Protein AF-A0A966R4D4-F1 (afdb_monomer_lite)

Radius of gyration: 66.51 Å; chains: 1; bounding box: 125×44×179 Å

Structure (mmCIF, N/CA/C/O backbone):
data_AF-A0A966R4D4-F1
#
_entry.id   AF-A0A966R4D4-F1
#
loop_
_atom_site.group_PDB
_atom_site.id
_atom_site.type_symbol
_atom_site.label_atom_id
_atom_site.label_alt_id
_atom_site.label_comp_id
_atom_site.label_asym_id
_atom_site.label_entity_id
_atom_site.label_seq_id
_atom_site.pdbx_PDB_ins_code
_atom_site.Cartn_x
_atom_site.Cartn_y
_atom_site.Cartn_z
_atom_site.occupancy
_atom_site.B_iso_or_equiv
_atom_site.auth_seq_id
_atom_site.auth_comp_id
_atom_site.auth_asym_id
_atom_site.auth_atom_id
_atom_site.pdbx_PDB_model_num
ATOM 1 N N . MET A 1 1 ? 84.220 16.027 -95.504 1.00 60.25 1 MET A N 1
ATOM 2 C CA . MET A 1 1 ? 83.739 16.846 -94.366 1.00 60.25 1 MET A CA 1
ATOM 3 C C . MET A 1 1 ? 82.227 17.107 -94.379 1.00 60.25 1 MET A C 1
ATOM 5 O O . MET A 1 1 ? 81.663 17.173 -93.301 1.00 60.25 1 MET A O 1
ATOM 9 N N . MET A 1 2 ? 81.536 17.195 -95.529 1.00 70.56 2 MET A N 1
ATOM 10 C CA . MET A 1 2 ? 80.064 17.377 -95.555 1.00 70.56 2 MET A CA 1
ATOM 11 C C . MET A 1 2 ? 79.238 16.143 -95.135 1.00 70.56 2 MET A C 1
ATOM 13 O O . MET A 1 2 ? 78.158 16.293 -94.579 1.00 70.56 2 MET A O 1
ATOM 17 N N . GLN A 1 3 ? 79.723 14.919 -95.368 1.00 74.25 3 GLN A N 1
ATOM 18 C CA . GLN A 1 3 ? 78.991 13.706 -94.965 1.00 74.25 3 GLN A CA 1
ATOM 19 C C . GLN A 1 3 ? 78.990 13.495 -93.441 1.00 74.25 3 GLN A C 1
ATOM 21 O O . GLN A 1 3 ? 77.992 13.062 -92.878 1.00 74.25 3 GLN A O 1
ATOM 26 N N . THR A 1 4 ? 80.073 13.863 -92.753 1.00 81.12 4 THR A N 1
ATOM 27 C CA . THR A 1 4 ? 80.191 13.729 -91.292 1.00 81.12 4 THR A CA 1
ATOM 28 C C . THR A 1 4 ? 79.308 14.725 -90.540 1.00 81.12 4 THR A C 1
ATOM 30 O O . THR A 1 4 ? 78.761 14.381 -89.497 1.00 81.12 4 THR A O 1
ATOM 33 N N . THR A 1 5 ? 79.112 15.937 -91.072 1.00 83.62 5 THR A N 1
ATOM 34 C CA . THR A 1 5 ? 78.208 16.932 -90.471 1.00 83.62 5 THR A CA 1
ATOM 35 C C . THR A 1 5 ? 76.739 16.541 -90.635 1.00 83.62 5 THR A C 1
ATOM 37 O O . THR A 1 5 ? 75.960 16.728 -89.708 1.00 83.62 5 THR A O 1
ATOM 40 N N . LEU A 1 6 ? 76.365 15.935 -91.766 1.00 83.06 6 LEU A N 1
ATOM 41 C CA . LEU A 1 6 ? 75.010 15.421 -92.002 1.00 83.06 6 LEU A CA 1
ATOM 42 C C . LEU A 1 6 ? 74.647 14.278 -91.041 1.00 83.06 6 LEU A C 1
ATOM 44 O O . LEU A 1 6 ? 73.566 14.292 -90.460 1.00 83.06 6 LEU A O 1
ATOM 48 N N . ILE A 1 7 ? 75.572 13.339 -90.813 1.00 85.06 7 ILE A N 1
ATOM 49 C CA . ILE A 1 7 ? 75.381 12.238 -89.854 1.00 85.06 7 ILE A CA 1
ATOM 50 C C . ILE A 1 7 ? 75.268 12.773 -88.417 1.00 85.06 7 ILE A C 1
ATOM 52 O O . ILE A 1 7 ? 74.420 12.313 -87.656 1.00 85.06 7 ILE A O 1
ATOM 56 N N . ALA A 1 8 ? 76.074 13.774 -88.047 1.00 85.50 8 ALA A N 1
ATOM 57 C CA . ALA A 1 8 ? 76.015 14.382 -86.716 1.00 85.50 8 ALA A CA 1
ATOM 58 C C . ALA A 1 8 ? 74.687 15.115 -86.452 1.00 85.50 8 ALA A C 1
ATOM 60 O O . ALA A 1 8 ? 74.143 15.022 -85.353 1.00 85.50 8 ALA A O 1
ATOM 61 N N . ILE A 1 9 ? 74.144 15.814 -87.455 1.00 87.12 9 ILE A N 1
ATOM 62 C CA . ILE A 1 9 ? 72.835 16.476 -87.347 1.00 87.12 9 ILE A CA 1
ATOM 63 C C . ILE A 1 9 ? 71.715 15.437 -87.237 1.00 87.12 9 ILE A C 1
ATOM 65 O O . ILE A 1 9 ? 70.832 15.599 -86.400 1.00 87.12 9 ILE A O 1
ATOM 69 N N . LEU A 1 10 ? 71.770 14.356 -88.024 1.00 88.06 10 LEU A N 1
ATOM 70 C CA . LEU A 1 10 ? 70.785 13.274 -87.952 1.00 88.06 10 LEU A CA 1
ATOM 71 C C . LEU A 1 10 ? 70.753 12.641 -86.552 1.00 88.06 10 LEU A C 1
ATOM 73 O O . LEU A 1 10 ? 69.688 12.522 -85.959 1.00 88.06 10 LEU A O 1
ATOM 77 N N . LEU A 1 11 ? 71.926 12.349 -85.978 1.00 88.00 11 LEU A N 1
ATOM 78 C CA . LEU A 1 11 ? 72.040 11.818 -84.615 1.00 88.00 11 LEU A CA 1
ATOM 79 C C . LEU A 1 11 ? 71.480 12.774 -83.553 1.00 88.00 11 LEU A C 1
ATOM 81 O O . LEU A 1 11 ? 70.870 12.322 -82.587 1.00 88.00 11 LEU A O 1
ATOM 85 N N . LEU A 1 12 ? 71.661 14.087 -83.721 1.00 89.31 12 LEU A N 1
ATOM 86 C CA . LEU A 1 12 ? 71.088 15.093 -82.821 1.00 89.31 12 LEU A CA 1
ATOM 87 C C . LEU A 1 12 ? 69.560 15.159 -82.920 1.00 89.31 12 LEU A C 1
ATOM 89 O O . LEU A 1 12 ? 68.889 15.293 -81.897 1.00 89.31 12 LEU A O 1
ATOM 93 N N . VAL A 1 13 ? 69.010 15.047 -84.132 1.00 90.81 13 VAL A N 1
ATOM 94 C CA . VAL A 1 13 ? 67.558 15.007 -84.354 1.00 90.81 13 VAL A CA 1
ATOM 95 C C . VAL A 1 13 ? 66.963 13.730 -83.765 1.00 90.81 13 VAL A C 1
ATOM 97 O O . VAL A 1 13 ? 65.982 13.814 -83.028 1.00 90.81 13 VAL A O 1
ATOM 100 N N . ASP A 1 14 ? 67.586 12.574 -83.996 1.00 90.38 14 ASP A N 1
ATOM 101 C CA . ASP A 1 14 ? 67.135 11.296 -83.440 1.00 90.38 14 ASP A CA 1
ATOM 102 C C . ASP A 1 14 ? 67.215 11.291 -81.908 1.00 90.38 14 ASP A C 1
ATOM 104 O O . ASP A 1 14 ? 66.260 10.898 -81.237 1.00 90.38 14 ASP A O 1
ATOM 108 N N . ALA A 1 15 ? 68.300 11.812 -81.324 1.00 90.19 15 ALA A N 1
ATOM 109 C CA . ALA A 1 15 ? 68.418 11.968 -79.874 1.00 90.19 15 ALA A CA 1
ATOM 110 C C . ALA A 1 15 ? 67.347 12.917 -79.306 1.00 90.19 15 ALA A C 1
ATOM 112 O O . ALA A 1 15 ? 66.766 12.638 -78.254 1.00 90.19 15 ALA A O 1
ATOM 113 N N . GLY A 1 16 ? 67.041 14.009 -80.015 1.00 91.56 16 GLY A N 1
ATOM 114 C CA . GLY A 1 16 ? 65.971 14.939 -79.655 1.00 91.56 16 GLY A CA 1
ATOM 115 C C . GLY A 1 16 ? 64.581 14.297 -79.709 1.00 91.56 16 GLY A C 1
ATOM 116 O O . GLY A 1 16 ? 63.786 14.482 -78.786 1.00 91.56 16 GLY A O 1
ATOM 117 N N . LEU A 1 17 ? 64.301 13.495 -80.740 1.00 89.94 17 LEU A N 1
ATOM 118 C CA . LEU A 1 17 ? 63.044 12.756 -80.885 1.00 89.94 17 LEU A CA 1
ATOM 119 C C . LEU A 1 17 ? 62.890 11.676 -79.811 1.00 89.94 17 LEU A C 1
ATOM 121 O O . LEU A 1 17 ? 61.815 11.560 -79.224 1.00 89.94 17 LEU A O 1
ATOM 125 N N . ILE A 1 18 ? 63.956 10.935 -79.497 1.00 90.75 18 ILE A N 1
ATOM 126 C CA . ILE A 1 18 ? 63.955 9.941 -78.415 1.00 90.75 18 ILE A CA 1
ATOM 127 C C . ILE A 1 18 ? 63.719 10.624 -77.064 1.00 90.75 18 ILE A C 1
ATOM 129 O O . ILE A 1 18 ? 62.912 10.141 -76.270 1.00 90.75 18 ILE A O 1
ATOM 133 N N . TYR A 1 19 ? 64.357 11.770 -76.806 1.00 91.38 19 TYR A N 1
ATOM 134 C CA . TYR A 1 19 ? 64.144 12.533 -75.575 1.00 91.38 19 TYR A CA 1
ATOM 135 C C . TYR A 1 19 ? 62.707 13.063 -75.461 1.00 91.38 19 TYR A C 1
ATOM 137 O O . TYR A 1 19 ? 62.079 12.922 -74.410 1.00 91.38 19 TYR A O 1
ATOM 145 N N . ALA A 1 20 ? 62.152 13.616 -76.544 1.00 87.31 20 ALA A N 1
ATOM 146 C CA . ALA A 1 20 ? 60.769 14.087 -76.581 1.00 87.31 20 ALA A CA 1
ATOM 147 C C . ALA A 1 20 ? 59.766 12.936 -76.394 1.00 87.31 20 ALA A C 1
ATOM 149 O O . ALA A 1 20 ? 58.821 13.062 -75.613 1.00 87.31 20 ALA A O 1
ATOM 150 N N . PHE A 1 21 ? 59.996 11.792 -77.045 1.00 88.44 21 PHE A N 1
ATOM 151 C CA . PHE A 1 21 ? 59.182 10.588 -76.880 1.00 88.44 21 PHE A CA 1
ATOM 152 C C . PHE A 1 21 ? 59.257 10.045 -75.450 1.00 88.44 21 PHE A C 1
ATOM 154 O O . PHE A 1 21 ? 58.228 9.715 -74.863 1.00 88.44 21 PHE A O 1
ATOM 161 N N . TRP A 1 22 ? 60.450 10.011 -74.852 1.00 88.06 22 TRP A N 1
ATOM 162 C CA . TRP A 1 22 ? 60.633 9.593 -73.465 1.00 88.06 22 TRP A CA 1
ATOM 163 C C . TRP A 1 22 ? 59.913 10.531 -72.492 1.00 88.06 22 TRP A C 1
ATOM 165 O O . TRP A 1 22 ? 59.206 10.065 -71.599 1.00 88.06 22 TRP A O 1
ATOM 175 N N . GLN A 1 23 ? 60.015 11.849 -72.690 1.00 86.62 23 GLN A N 1
ATOM 176 C CA . GLN A 1 23 ? 59.325 12.820 -71.843 1.00 86.62 23 GLN A CA 1
ATOM 177 C C . GLN A 1 23 ? 57.797 12.729 -71.990 1.00 86.62 23 GLN A C 1
ATOM 179 O O . GLN A 1 23 ? 57.077 12.812 -70.995 1.00 86.62 23 GLN A O 1
ATOM 184 N N . PHE A 1 24 ? 57.298 12.524 -73.210 1.00 83.25 24 PHE A N 1
ATOM 185 C CA . PHE A 1 24 ? 55.871 12.355 -73.480 1.00 83.25 24 PHE A CA 1
ATOM 186 C C . PHE A 1 24 ? 55.326 11.043 -72.900 1.00 83.25 24 PHE A C 1
ATOM 188 O O . PHE A 1 24 ? 54.271 11.039 -72.267 1.00 83.25 24 PHE A O 1
ATOM 195 N N . SER A 1 25 ? 56.075 9.947 -73.043 1.00 79.69 25 SER A N 1
ATOM 196 C CA . SER A 1 25 ? 55.743 8.650 -72.448 1.00 79.69 25 SER A CA 1
ATOM 197 C C . SER A 1 25 ? 55.705 8.737 -70.919 1.00 79.69 25 SER A C 1
ATOM 199 O O . SER A 1 25 ? 54.724 8.328 -70.306 1.00 79.69 25 SER A O 1
ATOM 201 N N . ARG A 1 26 ? 56.697 9.395 -70.301 1.00 80.88 26 ARG A N 1
ATOM 202 C CA . ARG A 1 26 ? 56.746 9.608 -68.846 1.00 80.88 26 ARG A CA 1
ATOM 203 C C . ARG A 1 26 ? 55.589 10.463 -68.322 1.00 80.88 26 ARG A C 1
ATOM 205 O O . ARG A 1 26 ? 55.107 10.227 -67.220 1.00 80.88 26 ARG A O 1
ATOM 212 N N . ARG A 1 27 ? 55.126 11.459 -69.086 1.00 77.69 27 ARG A N 1
ATOM 213 C CA . ARG A 1 27 ? 53.929 12.238 -68.718 1.00 77.69 27 ARG A CA 1
ATOM 214 C C . ARG A 1 27 ? 52.665 11.382 -68.771 1.00 77.69 27 ARG A C 1
ATOM 216 O O . ARG A 1 27 ? 51.879 11.428 -67.834 1.00 77.69 27 ARG A O 1
ATOM 223 N N . ARG A 1 28 ? 52.515 10.549 -69.806 1.00 75.25 28 ARG A N 1
ATOM 224 C CA . ARG A 1 28 ? 51.380 9.621 -69.921 1.00 75.25 28 ARG A CA 1
ATOM 225 C C . ARG A 1 28 ? 51.347 8.573 -68.814 1.00 75.25 28 ARG A C 1
ATOM 227 O O . ARG A 1 28 ? 50.260 8.243 -68.361 1.00 75.25 28 ARG A O 1
ATOM 234 N N . THR A 1 29 ? 52.496 8.062 -68.369 1.00 77.25 29 THR A N 1
ATOM 235 C CA . THR A 1 29 ? 52.531 7.108 -67.249 1.00 77.25 29 THR A CA 1
ATOM 236 C C . THR A 1 29 ? 52.122 7.771 -65.937 1.00 77.25 29 THR A C 1
ATOM 238 O O . THR A 1 29 ? 51.317 7.207 -65.217 1.00 77.25 29 THR A O 1
ATOM 241 N N . ILE A 1 30 ? 52.580 9.001 -65.669 1.00 75.88 30 ILE A N 1
ATOM 242 C CA . ILE A 1 30 ? 52.195 9.739 -64.452 1.00 75.88 30 ILE A CA 1
ATOM 243 C C . ILE A 1 30 ? 50.692 10.059 -64.451 1.00 75.88 30 ILE A C 1
ATOM 245 O O . ILE A 1 30 ? 50.030 9.895 -63.433 1.00 75.88 30 ILE A O 1
ATOM 249 N N . GLU A 1 31 ? 50.131 10.489 -65.584 1.00 77.19 31 GLU A N 1
ATOM 250 C CA . GLU A 1 31 ? 48.684 10.720 -65.696 1.00 77.19 31 GLU A CA 1
ATOM 251 C C . GLU A 1 31 ? 47.879 9.419 -65.552 1.00 77.19 31 GLU A C 1
ATOM 253 O O . GLU A 1 31 ? 46.820 9.426 -64.929 1.00 77.19 31 GLU A O 1
ATOM 258 N N . ALA A 1 32 ? 48.380 8.298 -66.081 1.00 78.81 32 ALA 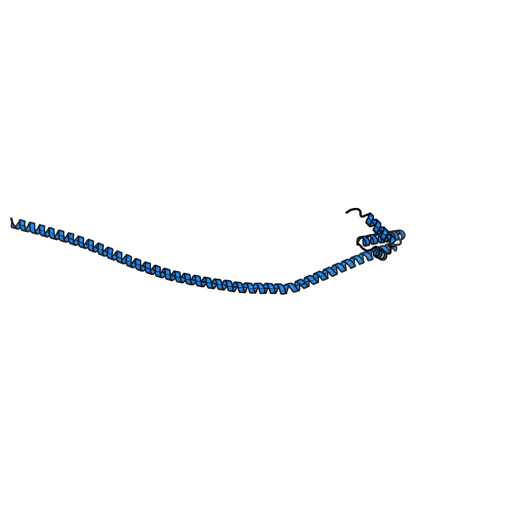A N 1
ATOM 259 C CA . ALA A 1 32 ? 47.739 6.995 -65.925 1.00 78.81 32 ALA A CA 1
ATOM 260 C C . ALA A 1 32 ? 47.765 6.496 -64.469 1.00 78.81 32 ALA A C 1
ATOM 262 O O . ALA A 1 32 ? 46.750 5.977 -64.007 1.00 78.81 32 ALA A O 1
ATOM 263 N N . ASP A 1 33 ? 48.873 6.702 -63.752 1.00 80.50 33 ASP A N 1
ATOM 264 C CA . ASP A 1 33 ? 49.025 6.317 -62.342 1.00 80.50 33 ASP A CA 1
ATOM 265 C C . ASP A 1 33 ? 48.118 7.157 -61.423 1.00 80.50 33 ASP A C 1
ATOM 267 O O . ASP A 1 33 ? 47.443 6.624 -60.551 1.00 80.50 33 ASP A O 1
ATOM 271 N N . VAL A 1 34 ? 47.996 8.468 -61.662 1.00 81.44 34 VAL A N 1
ATOM 272 C CA . VAL A 1 34 ? 47.071 9.318 -60.884 1.00 81.44 34 VAL A CA 1
ATOM 273 C C . VAL A 1 34 ? 45.608 8.944 -61.153 1.00 81.44 34 VAL A C 1
ATOM 275 O O . VAL A 1 34 ? 44.771 8.978 -60.252 1.00 81.44 34 VAL A O 1
ATOM 278 N N . VAL A 1 35 ? 45.269 8.572 -62.392 1.00 84.50 35 VAL A N 1
ATOM 279 C CA . VAL A 1 35 ? 43.909 8.127 -62.735 1.00 84.50 35 VAL A CA 1
ATOM 280 C C . VAL A 1 35 ? 43.590 6.766 -62.114 1.00 84.50 35 VAL A C 1
ATOM 282 O O . VAL A 1 35 ? 42.446 6.562 -61.703 1.00 84.50 35 VAL A O 1
ATOM 285 N N . SER A 1 36 ? 44.558 5.848 -62.025 1.00 86.62 36 SER A N 1
ATOM 286 C CA . SER A 1 36 ? 44.350 4.558 -61.359 1.00 86.62 36 SER A CA 1
ATOM 287 C C . SER A 1 36 ? 44.204 4.722 -59.844 1.00 86.62 36 SER A C 1
ATOM 289 O O . SER A 1 36 ? 43.250 4.181 -59.288 1.00 86.62 36 SER A O 1
ATOM 291 N N . GLU A 1 37 ? 45.031 5.551 -59.200 1.00 89.44 37 GLU A N 1
ATOM 292 C CA . GLU A 1 37 ? 44.897 5.881 -57.773 1.00 89.44 37 GLU A CA 1
ATOM 293 C C . GLU A 1 37 ? 43.531 6.517 -57.465 1.00 89.44 37 GLU A C 1
ATOM 295 O O . GLU A 1 37 ? 42.821 6.062 -56.569 1.00 89.44 37 GLU A O 1
ATOM 300 N N . LEU A 1 38 ? 43.088 7.496 -58.264 1.00 87.56 38 LEU A N 1
ATOM 301 C CA . LEU A 1 38 ? 41.759 8.106 -58.113 1.00 87.56 38 LEU A CA 1
ATOM 302 C C . LEU A 1 38 ? 40.611 7.112 -58.355 1.00 87.56 38 LEU A C 1
ATOM 304 O O . LEU A 1 38 ? 39.534 7.251 -57.767 1.00 87.56 38 LEU A O 1
ATOM 308 N N . ALA A 1 39 ? 40.798 6.130 -59.241 1.00 88.94 39 ALA A N 1
ATOM 309 C CA . ALA A 1 39 ? 39.811 5.078 -59.471 1.00 88.94 39 ALA A CA 1
ATOM 310 C C . ALA A 1 39 ? 39.715 4.126 -58.269 1.00 88.94 39 ALA A C 1
ATOM 312 O O . ALA A 1 39 ? 38.605 3.740 -57.889 1.00 88.94 39 ALA A O 1
ATOM 313 N N . ASP A 1 40 ? 40.845 3.796 -57.647 1.00 93.25 40 ASP A N 1
ATOM 314 C CA . ASP A 1 40 ? 40.896 2.959 -56.451 1.00 93.25 40 ASP A CA 1
ATOM 315 C C . ASP A 1 40 ? 40.340 3.689 -55.220 1.00 93.25 40 ASP A C 1
ATOM 317 O O . ASP A 1 40 ? 39.530 3.115 -54.490 1.00 93.25 40 ASP A O 1
ATOM 321 N N . GLU A 1 41 ? 40.645 4.976 -55.036 1.00 91.62 41 GLU A N 1
ATOM 322 C CA . GLU A 1 41 ? 40.025 5.803 -53.990 1.00 91.62 41 GLU A CA 1
ATOM 323 C C . GLU A 1 41 ? 38.503 5.892 -54.163 1.00 91.62 41 GLU A C 1
ATOM 325 O O . GLU A 1 41 ? 37.748 5.750 -53.199 1.00 91.62 41 GLU A O 1
ATOM 330 N N . ARG A 1 42 ? 38.016 6.076 -55.399 1.00 91.56 42 ARG A N 1
ATOM 331 C CA . ARG A 1 42 ? 36.570 6.082 -55.672 1.00 91.56 42 ARG A CA 1
ATOM 332 C C . ARG A 1 42 ? 35.910 4.757 -55.316 1.00 91.56 42 ARG A C 1
ATOM 334 O O . ARG A 1 42 ? 34.826 4.782 -54.734 1.00 91.56 42 ARG A O 1
ATOM 341 N N . ARG A 1 43 ? 36.551 3.627 -55.628 1.00 93.56 43 ARG A N 1
ATOM 342 C CA . ARG A 1 43 ? 36.061 2.297 -55.233 1.00 93.56 43 ARG A CA 1
ATOM 343 C C . ARG A 1 43 ? 36.002 2.158 -53.718 1.00 93.56 43 ARG A C 1
ATOM 345 O O . ARG A 1 43 ? 34.963 1.773 -53.198 1.00 93.56 43 ARG A O 1
ATOM 352 N N . GLN A 1 44 ? 37.050 2.565 -53.004 1.00 94.62 44 GLN A N 1
ATOM 353 C CA . GLN A 1 44 ? 37.061 2.529 -51.538 1.00 94.62 44 GLN A CA 1
ATOM 354 C C . GLN A 1 44 ? 35.956 3.398 -50.926 1.00 94.62 44 GLN A C 1
ATOM 356 O O . GLN A 1 44 ? 35.300 2.983 -49.973 1.00 94.62 44 GLN A O 1
ATOM 361 N N . ILE A 1 45 ? 35.706 4.589 -51.478 1.00 93.94 45 ILE A N 1
ATOM 362 C CA . ILE A 1 45 ? 34.609 5.458 -51.029 1.00 93.94 45 ILE A CA 1
ATOM 363 C C . ILE A 1 45 ? 33.251 4.797 -51.286 1.00 93.94 45 ILE A C 1
ATOM 365 O O . ILE A 1 45 ? 32.347 4.900 -50.455 1.00 93.94 45 ILE A O 1
ATOM 369 N N . GLU A 1 46 ? 33.081 4.125 -52.423 1.00 95.56 46 GLU A N 1
ATOM 370 C CA . GLU A 1 46 ? 31.847 3.415 -52.753 1.00 95.56 46 GLU A CA 1
ATOM 371 C C . GLU A 1 46 ? 31.621 2.203 -51.834 1.00 95.56 46 GLU A C 1
ATOM 373 O O . GLU A 1 46 ? 30.521 2.036 -51.297 1.00 95.56 46 GLU A O 1
ATOM 378 N N . ASP A 1 47 ? 32.673 1.442 -51.540 1.00 95.88 47 ASP A N 1
ATOM 379 C CA . ASP A 1 47 ? 32.657 0.332 -50.585 1.00 95.88 47 ASP A CA 1
ATOM 380 C C . ASP A 1 47 ? 32.352 0.817 -49.159 1.00 95.88 47 ASP A C 1
ATOM 382 O O . ASP A 1 47 ? 31.487 0.270 -48.473 1.00 95.88 47 ASP A O 1
ATOM 386 N N . LEU A 1 48 ? 32.969 1.916 -48.717 1.00 94.19 48 LEU A N 1
ATOM 387 C CA . LEU A 1 48 ? 32.656 2.535 -47.427 1.00 94.19 48 LEU A CA 1
ATOM 388 C C . LEU A 1 48 ? 31.211 3.033 -47.384 1.00 94.19 48 LEU A C 1
ATOM 390 O O . LEU A 1 48 ? 30.506 2.819 -46.398 1.00 94.19 48 LEU A O 1
ATOM 394 N N . ARG A 1 49 ? 30.722 3.660 -48.458 1.00 94.19 49 ARG A N 1
ATOM 395 C CA . ARG A 1 49 ? 29.344 4.160 -48.528 1.00 94.19 49 ARG A CA 1
ATOM 396 C C . ARG A 1 49 ? 28.328 3.024 -48.476 1.00 94.19 49 ARG A C 1
ATOM 398 O O . ARG A 1 49 ? 27.285 3.174 -47.836 1.00 94.19 49 ARG A O 1
ATOM 405 N N . THR A 1 50 ? 28.593 1.916 -49.162 1.00 95.50 50 THR A N 1
ATOM 406 C CA . THR A 1 50 ? 27.719 0.737 -49.129 1.00 95.50 50 THR A CA 1
ATOM 407 C C . THR A 1 50 ? 27.771 0.054 -47.765 1.00 95.50 50 THR A C 1
ATOM 409 O O . THR A 1 50 ? 26.708 -0.259 -47.226 1.00 95.50 50 THR A O 1
ATOM 412 N N . SER A 1 51 ? 28.954 -0.063 -47.155 1.00 95.94 51 SER A N 1
ATOM 413 C CA . SER A 1 51 ? 29.125 -0.583 -45.794 1.00 95.94 51 SER A CA 1
ATOM 414 C C . SER A 1 51 ? 28.361 0.249 -44.759 1.00 95.94 51 SER A C 1
ATOM 416 O O . SER A 1 51 ? 27.515 -0.282 -44.044 1.00 95.94 51 SER A O 1
ATOM 418 N N . VAL A 1 52 ? 28.537 1.574 -44.760 1.00 94.38 52 VAL A N 1
ATOM 419 C CA . VAL A 1 52 ? 27.833 2.485 -43.842 1.00 94.38 52 VAL A CA 1
ATOM 420 C C . VAL A 1 52 ? 26.319 2.413 -44.043 1.00 94.38 52 VAL A C 1
ATOM 422 O O . VAL A 1 52 ? 25.563 2.376 -43.077 1.00 94.38 52 VAL A O 1
ATOM 425 N N . ARG A 1 53 ? 25.837 2.347 -45.291 1.00 95.19 53 ARG A N 1
ATOM 426 C CA . ARG A 1 53 ? 24.399 2.163 -45.558 1.00 95.19 53 ARG A CA 1
ATOM 427 C C . ARG A 1 53 ? 23.877 0.842 -45.001 1.00 95.19 53 ARG A C 1
ATOM 429 O O . ARG A 1 53 ? 22.766 0.817 -44.473 1.00 95.19 53 ARG A O 1
ATOM 436 N N . ARG A 1 54 ? 24.663 -0.231 -45.110 1.00 96.06 54 ARG A N 1
ATOM 437 C CA . ARG A 1 54 ? 24.328 -1.548 -44.561 1.00 96.06 54 ARG A CA 1
ATOM 438 C C . ARG A 1 54 ? 24.262 -1.500 -43.037 1.00 96.06 54 ARG A C 1
ATOM 440 O O . ARG A 1 54 ? 23.261 -1.924 -42.473 1.00 96.06 54 ARG A O 1
ATOM 447 N N . GLU A 1 55 ? 25.259 -0.910 -42.387 1.00 95.00 55 GLU A N 1
ATOM 448 C CA . GLU A 1 55 ? 25.291 -0.751 -40.929 1.00 95.00 55 GLU A CA 1
ATOM 449 C C . GLU A 1 55 ? 24.142 0.117 -40.410 1.00 95.00 55 GLU A C 1
ATOM 451 O O . GLU A 1 55 ? 23.519 -0.230 -39.410 1.00 95.00 55 GLU A O 1
ATOM 456 N N . ILE A 1 56 ? 23.795 1.205 -41.107 1.00 94.81 56 ILE A N 1
ATOM 457 C CA . ILE A 1 56 ? 22.634 2.034 -40.748 1.00 94.81 56 ILE A CA 1
ATOM 458 C C . ILE A 1 56 ? 21.341 1.221 -40.863 1.00 94.81 56 ILE A C 1
ATOM 460 O O . ILE A 1 56 ? 20.503 1.285 -39.964 1.00 94.81 56 ILE A O 1
ATOM 464 N N . ALA A 1 57 ? 21.167 0.445 -41.937 1.00 95.44 57 ALA A N 1
ATOM 465 C CA . ALA A 1 57 ? 19.982 -0.390 -42.116 1.00 95.44 57 ALA A CA 1
ATOM 466 C C . ALA A 1 57 ? 19.880 -1.479 -41.032 1.00 95.44 57 ALA A C 1
ATOM 468 O O . ALA A 1 57 ? 18.810 -1.681 -40.455 1.00 95.44 57 ALA A O 1
ATOM 469 N N . GLU A 1 58 ? 20.994 -2.136 -40.703 1.00 96.62 58 GLU A N 1
ATOM 470 C CA . GLU A 1 58 ? 21.064 -3.121 -39.619 1.00 96.62 58 GLU A CA 1
ATOM 471 C C . GLU A 1 58 ? 20.802 -2.482 -38.249 1.00 96.62 58 GLU A C 1
ATOM 473 O O . GLU A 1 58 ? 20.045 -3.026 -37.444 1.00 96.62 58 GLU A O 1
ATOM 478 N N . GLY A 1 59 ? 21.368 -1.302 -37.990 1.00 94.81 59 GLY A N 1
ATOM 479 C CA . GLY A 1 59 ? 21.143 -0.538 -36.766 1.00 94.81 59 GLY A CA 1
ATOM 480 C C . GLY A 1 59 ? 19.680 -0.129 -36.604 1.00 94.81 59 GLY A C 1
ATOM 481 O O . GLY A 1 59 ? 19.107 -0.307 -35.530 1.00 94.81 59 GLY A O 1
ATOM 482 N N . GLN A 1 60 ? 19.036 0.338 -37.677 1.00 95.06 60 GLN A N 1
ATOM 483 C CA . GLN A 1 60 ? 17.607 0.659 -37.676 1.00 95.06 60 GLN A CA 1
ATOM 484 C C . GLN A 1 60 ? 16.736 -0.578 -37.435 1.00 95.06 60 GLN A C 1
ATOM 486 O O . GLN A 1 60 ? 15.765 -0.496 -36.683 1.00 95.06 60 GLN A O 1
ATOM 491 N N . ALA A 1 61 ? 17.080 -1.722 -38.034 1.00 95.56 61 ALA A N 1
ATOM 492 C CA . ALA A 1 61 ? 16.369 -2.975 -37.799 1.00 95.56 61 ALA A CA 1
ATOM 493 C C . ALA A 1 61 ? 16.471 -3.410 -36.327 1.00 95.56 61 ALA A C 1
ATOM 495 O O . ALA A 1 61 ? 15.450 -3.690 -35.701 1.00 95.56 61 ALA A O 1
ATOM 496 N N . ARG A 1 62 ? 17.676 -3.365 -35.743 1.00 95.75 62 ARG A N 1
ATOM 497 C CA . ARG A 1 62 ? 17.891 -3.660 -34.316 1.00 95.75 62 ARG A CA 1
ATOM 498 C C . ARG A 1 62 ? 17.155 -2.682 -33.409 1.00 95.75 62 ARG A C 1
ATOM 500 O O . ARG A 1 62 ? 16.571 -3.094 -32.415 1.00 95.75 62 ARG A O 1
ATOM 507 N N . MET A 1 63 ? 17.153 -1.393 -33.742 1.00 92.56 63 MET A N 1
ATOM 508 C CA . MET A 1 63 ? 16.462 -0.380 -32.945 1.00 92.56 63 MET A CA 1
ATOM 509 C C . MET A 1 63 ? 14.947 -0.604 -32.940 1.00 92.56 63 MET A C 1
ATOM 511 O O . MET A 1 63 ? 14.324 -0.494 -31.886 1.00 92.56 63 MET A O 1
ATOM 515 N N . ARG A 1 64 ? 14.360 -0.979 -34.085 1.00 95.12 64 ARG A N 1
ATOM 516 C CA . ARG A 1 64 ? 12.947 -1.380 -34.161 1.00 95.12 64 ARG A CA 1
ATOM 517 C C . ARG A 1 64 ? 12.674 -2.622 -33.324 1.00 95.12 64 ARG A C 1
ATOM 519 O O . ARG A 1 64 ? 11.744 -2.615 -32.532 1.00 95.12 64 ARG A O 1
ATOM 526 N N . GLU A 1 65 ? 13.525 -3.640 -33.422 1.00 96.62 65 GLU A N 1
ATOM 527 C CA . GLU A 1 65 ? 13.372 -4.861 -32.629 1.00 96.62 65 GLU A CA 1
ATOM 528 C C . GLU A 1 65 ? 13.432 -4.585 -31.118 1.00 96.62 65 GLU A C 1
ATOM 530 O O . GLU A 1 65 ? 12.599 -5.080 -30.359 1.00 96.62 65 GLU A O 1
ATOM 535 N N . VAL A 1 66 ? 14.395 -3.773 -30.671 1.00 94.56 66 VAL A N 1
ATOM 536 C CA . VAL A 1 66 ? 14.511 -3.370 -29.263 1.00 94.56 66 VAL A CA 1
ATOM 537 C C . VAL A 1 66 ? 13.291 -2.560 -28.837 1.00 94.56 66 VAL A C 1
ATOM 539 O O . VAL A 1 66 ? 12.737 -2.834 -27.776 1.00 94.56 66 VAL A O 1
ATOM 542 N N . SER A 1 67 ? 12.834 -1.617 -29.664 1.00 95.31 67 SER A N 1
ATOM 543 C CA . SER A 1 67 ? 11.616 -0.847 -29.397 1.00 95.31 67 SER A CA 1
ATOM 544 C C . SER A 1 67 ? 10.404 -1.765 -29.224 1.00 95.31 67 SER A C 1
ATOM 546 O O . SER A 1 67 ? 9.701 -1.661 -28.223 1.00 95.31 67 SER A O 1
ATOM 548 N N . ASP A 1 68 ? 10.202 -2.724 -30.128 1.00 96.06 68 ASP A N 1
ATOM 549 C CA . ASP A 1 68 ? 9.085 -3.673 -30.070 1.00 96.06 68 ASP A CA 1
ATOM 550 C C . ASP A 1 68 ? 9.166 -4.604 -28.852 1.00 96.06 68 ASP A C 1
ATOM 552 O O . ASP A 1 68 ? 8.139 -5.020 -28.306 1.00 96.06 68 ASP A O 1
ATOM 556 N N . ARG A 1 69 ? 10.378 -4.970 -28.415 1.00 95.56 69 ARG A N 1
ATOM 557 C CA . ARG A 1 69 ? 10.581 -5.735 -27.175 1.00 95.56 69 ARG A CA 1
ATOM 558 C C . ARG A 1 69 ? 10.247 -4.895 -25.947 1.00 95.56 69 ARG A C 1
ATOM 560 O O . ARG A 1 69 ? 9.517 -5.372 -25.087 1.00 95.56 69 ARG A O 1
ATOM 567 N N . VAL A 1 70 ? 10.726 -3.653 -25.880 1.00 93.62 70 VAL A N 1
ATOM 568 C CA . VAL A 1 70 ? 10.442 -2.738 -24.763 1.00 93.62 70 VAL A CA 1
ATOM 569 C C . VAL A 1 70 ? 8.945 -2.455 -24.663 1.00 93.62 70 VAL A C 1
ATOM 571 O O . VAL A 1 70 ? 8.393 -2.512 -23.568 1.00 93.62 70 VAL A O 1
ATOM 574 N N . SER A 1 71 ? 8.261 -2.224 -25.786 1.00 94.38 71 SER A N 1
ATOM 575 C CA . SER A 1 71 ? 6.808 -2.034 -25.796 1.00 94.38 71 SER A CA 1
ATOM 576 C C . SER A 1 71 ? 6.058 -3.263 -25.282 1.00 94.38 71 SER A C 1
ATOM 578 O O . SER A 1 71 ? 5.128 -3.11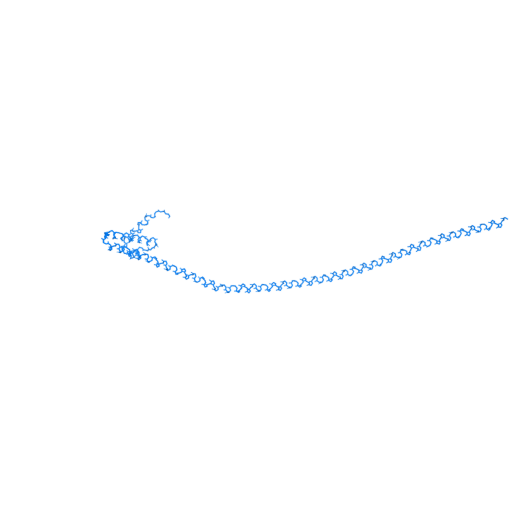1 -24.495 1.00 94.38 71 SER A O 1
ATOM 580 N N . ARG A 1 72 ? 6.475 -4.479 -25.661 1.00 95.12 72 ARG A N 1
ATOM 581 C CA . ARG A 1 72 ? 5.878 -5.717 -25.131 1.00 95.12 72 ARG A CA 1
ATOM 582 C C . ARG A 1 72 ? 6.114 -5.880 -23.634 1.00 95.12 72 ARG A C 1
ATOM 584 O O . ARG A 1 72 ? 5.157 -6.106 -22.904 1.00 95.12 72 ARG A O 1
ATOM 591 N N . MET A 1 73 ? 7.347 -5.674 -23.174 1.00 93.38 73 MET A N 1
ATOM 592 C CA . MET A 1 73 ? 7.677 -5.734 -21.747 1.00 93.38 73 MET A CA 1
ATOM 593 C C . MET A 1 73 ? 6.888 -4.707 -20.927 1.00 93.38 73 MET A C 1
ATOM 595 O O . MET A 1 73 ? 6.456 -5.012 -19.822 1.00 93.38 73 MET A O 1
ATOM 599 N N . ALA A 1 74 ? 6.668 -3.500 -21.458 1.00 91.62 74 ALA A N 1
ATOM 600 C CA . ALA A 1 74 ? 5.869 -2.480 -20.784 1.00 91.62 74 ALA A CA 1
ATOM 601 C C . ALA A 1 74 ? 4.401 -2.910 -20.624 1.00 91.62 74 ALA A C 1
ATOM 603 O O . ALA A 1 74 ? 3.826 -2.723 -19.555 1.00 91.62 74 ALA A O 1
ATOM 604 N N . VAL A 1 75 ? 3.814 -3.526 -21.657 1.00 93.94 75 VAL A N 1
ATOM 605 C CA . VAL A 1 75 ? 2.441 -4.054 -21.603 1.00 93.94 75 VAL A CA 1
ATOM 606 C C . VAL A 1 75 ? 2.333 -5.227 -20.626 1.00 93.94 75 VAL A C 1
ATOM 608 O O . VAL A 1 75 ? 1.406 -5.260 -19.820 1.00 93.94 75 VAL A O 1
ATOM 611 N N . GLU A 1 76 ? 3.286 -6.161 -20.659 1.00 93.81 76 GLU A N 1
ATOM 612 C CA . GLU A 1 76 ? 3.341 -7.297 -19.728 1.00 93.81 76 GLU A CA 1
ATOM 613 C C . GLU A 1 76 ? 3.464 -6.820 -18.274 1.00 93.81 76 GLU A C 1
ATOM 615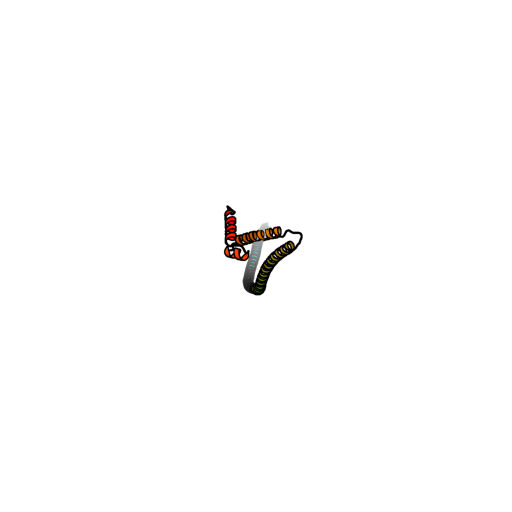 O O . GLU A 1 76 ? 2.687 -7.248 -17.421 1.00 93.81 76 GLU A O 1
ATOM 620 N N . ALA A 1 77 ? 4.360 -5.865 -18.005 1.00 90.12 77 ALA A N 1
ATOM 621 C CA . ALA A 1 77 ? 4.528 -5.279 -16.679 1.00 90.12 77 ALA A CA 1
ATOM 622 C C . ALA A 1 77 ? 3.267 -4.534 -16.211 1.00 90.12 77 ALA A C 1
ATOM 624 O O . ALA A 1 77 ? 2.864 -4.658 -15.056 1.00 90.12 77 ALA A O 1
ATOM 625 N N . GLU A 1 78 ? 2.602 -3.778 -17.090 1.00 91.00 78 GLU A N 1
ATOM 626 C CA . GLU A 1 78 ? 1.350 -3.099 -16.746 1.00 91.00 78 GLU A CA 1
ATOM 627 C C . GLU A 1 78 ? 0.240 -4.104 -16.402 1.00 91.00 78 GLU A C 1
ATOM 629 O O . GLU A 1 78 ? -0.514 -3.905 -15.443 1.00 91.00 78 GLU A O 1
ATOM 634 N N . GLN A 1 79 ? 0.151 -5.200 -17.156 1.00 92.62 79 GLN A N 1
ATOM 635 C CA . GLN A 1 79 ? -0.815 -6.264 -16.910 1.00 92.62 79 GLN A CA 1
ATOM 636 C C . GLN A 1 79 ? -0.529 -6.998 -15.594 1.00 92.62 79 GLN A C 1
ATOM 638 O O . GLN A 1 79 ? -1.460 -7.252 -14.828 1.00 92.62 79 GLN A O 1
ATOM 643 N N . GLU A 1 80 ? 0.738 -7.286 -15.296 1.00 92.44 80 GLU A N 1
ATOM 644 C CA . GLU A 1 80 ? 1.158 -7.921 -14.045 1.00 92.44 80 GLU A CA 1
ATOM 645 C C . GLU A 1 80 ? 0.886 -7.024 -12.833 1.00 92.44 80 GLU A C 1
ATOM 647 O O . GLU A 1 80 ? 0.356 -7.494 -11.824 1.00 92.44 80 GLU A O 1
ATOM 652 N N . VAL A 1 81 ? 1.163 -5.720 -12.938 1.00 90.94 81 VAL A N 1
ATOM 653 C CA . VAL A 1 81 ? 0.875 -4.748 -11.873 1.00 90.94 81 VAL A CA 1
ATOM 654 C C . VAL A 1 81 ? -0.629 -4.632 -11.637 1.00 90.94 81 VAL A C 1
ATOM 656 O O . VAL A 1 81 ? -1.072 -4.644 -10.488 1.00 90.94 81 VAL A O 1
ATOM 659 N N . LYS A 1 82 ? -1.437 -4.562 -12.701 1.00 90.31 82 LYS A N 1
ATOM 660 C CA . LYS A 1 82 ? -2.903 -4.522 -12.581 1.00 90.31 82 LYS A CA 1
ATOM 661 C C . LYS A 1 82 ? -3.456 -5.808 -11.963 1.00 90.31 82 LYS A C 1
ATOM 663 O O . LYS A 1 82 ? -4.276 -5.726 -11.049 1.00 90.31 82 LYS A O 1
ATOM 668 N N . GLY A 1 83 ? -2.982 -6.973 -12.410 1.00 89.88 83 GLY A N 1
ATOM 669 C CA . GLY A 1 83 ? -3.390 -8.273 -11.870 1.00 89.88 83 GLY A CA 1
ATOM 670 C C . GLY A 1 83 ? -2.999 -8.440 -10.400 1.00 89.88 83 GLY A C 1
ATOM 671 O O . GLY A 1 83 ? -3.849 -8.744 -9.560 1.00 89.88 83 GLY A O 1
ATOM 672 N N . SER A 1 84 ? -1.746 -8.136 -10.062 1.00 84.50 84 SER A N 1
ATOM 673 C CA . SER A 1 84 ? -1.243 -8.184 -8.683 1.00 84.50 84 SER A CA 1
ATOM 674 C C . SER A 1 84 ? -1.977 -7.197 -7.778 1.00 84.50 84 SER A C 1
ATOM 676 O O . SER A 1 84 ? -2.333 -7.539 -6.653 1.00 84.50 84 SER A O 1
ATOM 678 N N . GLY A 1 85 ? -2.282 -5.996 -8.278 1.00 88.19 85 GLY A N 1
ATOM 679 C CA . GLY A 1 85 ? -3.056 -4.993 -7.551 1.00 88.19 85 GLY A CA 1
ATOM 680 C C . GLY A 1 85 ? -4.475 -5.458 -7.219 1.00 88.19 85 GLY A C 1
ATOM 681 O O . GLY A 1 85 ? -4.936 -5.234 -6.099 1.00 88.19 85 GLY A O 1
ATOM 682 N N . SER A 1 86 ? -5.159 -6.144 -8.145 1.00 87.12 86 SER A N 1
ATOM 683 C CA . SER A 1 86 ? -6.484 -6.716 -7.862 1.00 87.12 86 SER A CA 1
ATOM 684 C C . SER A 1 86 ? -6.436 -7.841 -6.831 1.00 87.12 86 SER A C 1
ATOM 686 O O . SER A 1 86 ? -7.236 -7.826 -5.899 1.00 87.12 86 SER A O 1
ATOM 688 N N . VAL A 1 87 ? -5.465 -8.755 -6.941 1.00 90.19 87 VAL A N 1
ATOM 689 C CA . VAL A 1 87 ? -5.312 -9.876 -5.999 1.00 90.19 87 VAL A CA 1
ATOM 690 C C . VAL A 1 87 ? -4.964 -9.359 -4.606 1.00 90.19 87 VAL A C 1
ATOM 692 O O . VAL A 1 87 ? -5.566 -9.776 -3.622 1.00 90.19 87 VAL A O 1
ATOM 695 N N . MET A 1 88 ? -4.046 -8.394 -4.508 1.00 88.38 88 MET A N 1
ATOM 696 C CA . MET A 1 88 ? -3.672 -7.809 -3.223 1.00 88.38 88 MET A CA 1
ATOM 697 C C . MET A 1 88 ? -4.849 -7.079 -2.571 1.00 88.38 88 MET A C 1
ATOM 699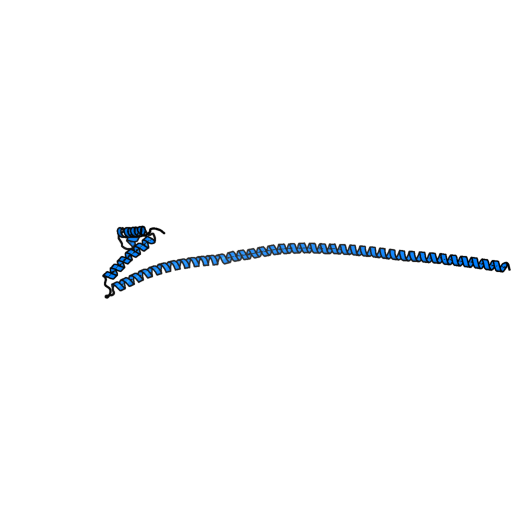 O O . MET A 1 88 ? -5.026 -7.163 -1.359 1.00 88.38 88 MET A O 1
ATOM 703 N N . ARG A 1 89 ? -5.684 -6.394 -3.362 1.00 90.50 89 ARG A N 1
ATOM 704 C CA . ARG A 1 89 ? -6.893 -5.738 -2.852 1.00 90.50 89 ARG A CA 1
ATOM 705 C C . ARG A 1 89 ? -7.904 -6.747 -2.312 1.00 90.50 89 ARG A C 1
ATOM 707 O O . ARG A 1 89 ? -8.429 -6.533 -1.224 1.00 90.50 89 ARG A O 1
ATOM 714 N N . GLU A 1 90 ? -8.142 -7.829 -3.048 1.00 92.81 90 GLU A N 1
ATOM 715 C CA . GLU A 1 90 ? -9.039 -8.907 -2.627 1.00 92.81 90 GLU A CA 1
ATOM 716 C C . GLU A 1 90 ? -8.546 -9.566 -1.331 1.00 92.81 90 GLU A C 1
ATOM 718 O O . GLU A 1 90 ? -9.323 -9.780 -0.402 1.00 92.81 90 GLU A O 1
ATOM 723 N N . GLU A 1 91 ? -7.244 -9.832 -1.228 1.00 89.25 91 GLU A N 1
ATOM 724 C CA . GLU A 1 91 ? -6.672 -10.472 -0.045 1.00 89.25 91 GLU A CA 1
ATOM 725 C C . GLU A 1 91 ? -6.712 -9.551 1.182 1.00 89.25 91 GLU A C 1
ATOM 727 O O . GLU A 1 91 ? -7.063 -9.987 2.278 1.00 89.25 91 GLU A O 1
ATOM 732 N N . VAL A 1 92 ? -6.450 -8.251 1.005 1.00 89.31 92 VAL A N 1
ATOM 733 C CA . VAL A 1 92 ? -6.617 -7.253 2.074 1.00 89.31 92 VAL A CA 1
ATOM 734 C C . VAL A 1 92 ? -8.073 -7.184 2.538 1.00 89.31 92 VAL A C 1
ATOM 736 O O . VAL A 1 92 ? -8.326 -7.125 3.740 1.00 89.31 92 VAL A O 1
ATOM 739 N N . GLU A 1 93 ? -9.042 -7.229 1.623 1.00 90.50 93 GLU A N 1
ATOM 740 C CA . GLU A 1 93 ? -10.466 -7.219 1.971 1.00 90.50 93 GLU A CA 1
ATOM 741 C C . GLU A 1 93 ? -10.890 -8.490 2.726 1.00 90.50 93 GLU A C 1
ATOM 743 O O . GLU A 1 93 ? -11.608 -8.404 3.728 1.00 90.50 93 GLU A O 1
ATOM 748 N N . LYS A 1 94 ? -10.389 -9.666 2.325 1.00 89.38 94 LYS A N 1
ATOM 749 C CA . LYS A 1 94 ? -10.584 -10.927 3.064 1.00 89.38 94 LYS A CA 1
ATOM 750 C C . LYS A 1 94 ? -10.000 -10.864 4.469 1.00 89.38 94 LYS A C 1
ATOM 752 O O . LYS A 1 94 ? -10.652 -11.278 5.424 1.00 89.38 94 LYS A O 1
ATOM 757 N N . VAL A 1 95 ? -8.796 -10.317 4.616 1.00 87.94 95 VAL A N 1
ATOM 758 C CA . VAL A 1 95 ? -8.159 -10.157 5.926 1.00 87.94 95 VAL A CA 1
ATOM 759 C C . VAL A 1 95 ? -8.963 -9.190 6.795 1.00 87.94 95 VAL A C 1
ATOM 761 O O . VAL A 1 95 ? -9.289 -9.526 7.930 1.00 87.94 95 VAL A O 1
ATOM 764 N N . LEU A 1 96 ? -9.354 -8.024 6.274 1.00 86.69 96 LEU A N 1
ATOM 765 C CA . LEU A 1 96 ? -10.134 -7.033 7.023 1.00 86.69 96 LEU A CA 1
ATOM 766 C C . LEU A 1 96 ? -11.510 -7.563 7.443 1.00 86.69 96 LEU A C 1
ATOM 768 O O . LEU A 1 96 ? -11.907 -7.383 8.593 1.00 86.69 96 LEU A O 1
ATOM 772 N N . SER A 1 97 ? -12.223 -8.241 6.543 1.00 85.38 97 SER A N 1
ATOM 773 C CA . SER A 1 97 ? -13.515 -8.862 6.861 1.00 85.38 97 SER A CA 1
ATOM 774 C C . SER A 1 97 ? -13.366 -10.018 7.854 1.00 85.38 97 SER A C 1
ATOM 776 O O . SER A 1 97 ? -14.153 -10.120 8.797 1.00 85.38 97 SER A O 1
ATOM 778 N N . GLY A 1 98 ? -12.313 -10.828 7.716 1.00 84.88 98 GLY A N 1
ATOM 779 C CA . GLY A 1 98 ? -11.966 -11.886 8.660 1.00 84.88 98 GLY A CA 1
ATOM 780 C C . GLY A 1 98 ? -11.662 -11.348 10.059 1.00 84.88 98 GLY A C 1
ATOM 781 O O . GLY A 1 98 ? -12.222 -11.842 11.037 1.00 84.88 98 GLY A O 1
ATOM 782 N N . PHE A 1 99 ? -10.843 -10.298 10.172 1.00 80.06 99 PHE A N 1
ATOM 783 C CA . PHE A 1 99 ? -10.552 -9.627 11.445 1.00 80.06 99 PHE A CA 1
ATOM 784 C C . PHE A 1 99 ? -11.790 -8.959 12.042 1.00 80.06 99 PHE A C 1
ATOM 786 O O . PHE A 1 99 ? -12.035 -9.097 13.238 1.00 80.06 99 PHE A O 1
ATOM 793 N N . GLY A 1 100 ? -12.592 -8.278 11.221 1.00 76.12 100 GLY A N 1
ATOM 794 C CA . GLY A 1 100 ? -13.842 -7.660 11.655 1.00 76.12 100 GLY A CA 1
ATOM 795 C C . GLY A 1 100 ? -14.785 -8.683 12.286 1.00 76.12 100 GLY A C 1
ATOM 796 O O . GLY A 1 100 ? -15.212 -8.502 13.423 1.00 76.12 100 GLY A O 1
ATOM 797 N N . GLY A 1 101 ? -15.037 -9.801 11.602 1.00 80.38 101 GLY A N 1
ATOM 798 C CA . GLY A 1 101 ? -15.910 -10.857 12.117 1.00 80.38 101 GLY A CA 1
ATOM 799 C C . GLY A 1 101 ? -15.342 -11.584 13.341 1.00 80.38 101 GLY A C 1
ATOM 800 O O . GLY A 1 101 ? -16.067 -11.832 14.304 1.00 80.38 101 GLY A O 1
ATOM 801 N N . THR A 1 102 ? -14.044 -11.905 13.337 1.00 81.44 102 THR A N 1
ATOM 802 C CA . THR A 1 102 ? -13.414 -12.663 14.435 1.00 81.44 102 THR A CA 1
ATOM 803 C C . THR A 1 102 ? -13.208 -11.844 15.701 1.00 81.44 102 THR A C 1
ATOM 805 O O . THR A 1 102 ? -13.300 -12.411 16.785 1.00 81.44 102 THR A O 1
ATOM 808 N N . LEU A 1 103 ? -12.957 -10.535 15.603 1.00 81.94 103 LEU A N 1
ATOM 809 C CA . LEU A 1 103 ? -12.730 -9.683 16.774 1.00 81.94 103 LEU A CA 1
ATOM 810 C C . LEU A 1 103 ? -14.024 -9.110 17.355 1.00 81.94 103 LEU A C 1
ATOM 812 O O . LEU A 1 103 ? -14.095 -8.886 18.563 1.00 81.94 103 LEU A O 1
ATOM 816 N N . GLN A 1 104 ? -15.058 -8.894 16.540 1.00 85.06 104 GLN A N 1
ATOM 817 C CA . GLN A 1 104 ? -16.290 -8.254 17.004 1.00 85.06 104 GLN A CA 1
ATOM 818 C C . GLN A 1 104 ? -17.027 -9.083 18.068 1.00 85.06 104 GLN A C 1
ATOM 820 O O . GLN A 1 104 ? -17.503 -8.517 19.051 1.00 85.06 104 GLN A O 1
ATOM 825 N N . GLY A 1 105 ? -17.073 -10.411 17.921 1.00 85.06 105 GLY A N 1
ATOM 826 C CA . GLY A 1 105 ? -17.685 -11.307 18.911 1.00 85.06 105 GLY A CA 1
ATOM 827 C C . GLY A 1 105 ? -16.983 -11.267 20.278 1.00 85.06 105 GLY A C 1
ATOM 828 O O . GLY A 1 105 ? -17.617 -10.899 21.268 1.00 85.06 105 GLY A O 1
ATOM 829 N N . PRO A 1 106 ? -15.673 -11.572 20.352 1.00 87.50 106 PRO A N 1
ATOM 830 C CA . PRO A 1 106 ? -14.903 -11.515 21.592 1.00 87.50 106 PRO A CA 1
ATOM 831 C C . PRO A 1 106 ? -14.899 -10.133 22.250 1.00 87.50 106 PRO A C 1
ATOM 833 O O . PRO A 1 106 ? -14.969 -10.049 23.473 1.00 87.50 106 PRO A O 1
ATOM 836 N N . LEU A 1 107 ? -14.850 -9.044 21.472 1.00 87.31 107 LEU A N 1
ATOM 837 C CA . LEU A 1 107 ? -14.922 -7.685 22.019 1.00 87.31 107 LEU A CA 1
ATOM 838 C C . LEU A 1 107 ? -16.295 -7.383 22.628 1.00 87.31 107 LEU A C 1
ATOM 840 O O . LEU A 1 107 ? -16.360 -6.793 23.705 1.00 87.31 107 LEU A O 1
ATOM 844 N N . ALA A 1 108 ? -17.382 -7.814 21.983 1.00 89.06 108 ALA A N 1
ATOM 845 C CA . ALA A 1 108 ? -18.727 -7.675 22.535 1.00 89.06 108 ALA A CA 1
ATOM 846 C C . ALA A 1 108 ? -18.897 -8.500 23.821 1.00 89.06 108 ALA A C 1
ATOM 848 O O . ALA A 1 108 ? -19.459 -8.014 24.803 1.00 89.06 108 ALA A O 1
ATOM 849 N N . GLU A 1 109 ? -18.358 -9.721 23.852 1.00 91.81 109 GLU A N 1
ATOM 850 C CA . GLU A 1 109 ? -18.367 -10.561 25.050 1.00 91.81 109 GLU A CA 1
ATOM 851 C C . GLU A 1 109 ? -17.538 -9.941 26.186 1.00 91.81 109 GLU A C 1
ATOM 853 O O . GLU A 1 109 ? -17.979 -9.915 27.338 1.00 91.81 109 GLU A O 1
ATOM 858 N N . LEU A 1 110 ? -16.362 -9.390 25.876 1.00 91.94 110 LEU A N 1
ATOM 859 C CA . LEU A 1 110 ? -15.512 -8.707 26.849 1.00 91.94 110 LEU A CA 1
ATOM 860 C C . LEU A 1 110 ? -16.209 -7.469 27.430 1.00 91.94 110 LEU A C 1
ATOM 862 O O . LEU A 1 110 ? -16.185 -7.274 28.645 1.00 91.94 110 LEU A O 1
ATOM 866 N N . ALA A 1 111 ? -16.872 -6.674 26.586 1.00 89.81 111 ALA A N 1
ATOM 867 C CA . ALA A 1 111 ? -17.645 -5.512 27.016 1.00 89.81 111 ALA A CA 1
ATOM 868 C C . ALA A 1 111 ? -18.802 -5.915 27.947 1.00 89.81 111 ALA A C 1
ATOM 870 O O . ALA A 1 111 ? -18.976 -5.316 29.010 1.00 89.81 111 ALA A O 1
ATOM 871 N N . ALA A 1 112 ? -19.532 -6.983 27.611 1.00 92.62 112 ALA A N 1
ATOM 872 C CA . ALA A 1 112 ? -20.603 -7.508 28.456 1.00 92.62 112 ALA A CA 1
ATOM 873 C C . ALA A 1 112 ? -20.076 -8.007 29.814 1.00 92.62 112 ALA A C 1
ATOM 875 O O . ALA A 1 112 ? -20.656 -7.709 30.861 1.00 92.62 112 ALA A O 1
ATOM 876 N N . ARG A 1 113 ? -18.944 -8.724 29.826 1.00 92.44 113 ARG A N 1
ATOM 877 C CA . ARG A 1 113 ? -18.287 -9.166 31.069 1.00 92.44 113 ARG A CA 1
ATOM 878 C C . ARG A 1 113 ? -17.826 -7.979 31.915 1.00 92.44 113 ARG A C 1
ATOM 880 O O . ARG A 1 113 ? -18.006 -7.995 33.131 1.00 92.44 113 ARG A O 1
ATOM 887 N N . GLN A 1 114 ? -17.265 -6.943 31.294 1.00 93.31 114 GLN A N 1
ATOM 888 C CA . GLN A 1 114 ? -16.850 -5.725 31.989 1.00 93.31 114 GLN A CA 1
ATOM 889 C C . GLN A 1 114 ? -18.041 -5.032 32.663 1.00 93.31 114 GLN A C 1
ATOM 891 O O . GLN A 1 114 ? -17.952 -4.656 33.832 1.00 93.31 114 GLN A O 1
ATOM 896 N N . GLU A 1 115 ? -19.170 -4.905 31.965 1.00 93.19 115 GLU A N 1
ATOM 897 C CA . GLU A 1 115 ? -20.385 -4.311 32.523 1.00 93.19 115 GLU A CA 1
ATOM 898 C C . GLU A 1 115 ? -20.947 -5.138 33.691 1.00 93.19 115 GLU A C 1
ATOM 900 O O . GLU A 1 115 ? -21.288 -4.582 34.740 1.00 93.19 115 GLU A O 1
ATOM 905 N N . GLN A 1 116 ? -20.963 -6.469 33.565 1.00 94.69 116 GLN A N 1
ATOM 906 C CA . GLN A 1 116 ? -21.372 -7.367 34.649 1.00 94.69 116 GLN A CA 1
ATOM 907 C C . GLN A 1 116 ? -20.493 -7.204 35.894 1.00 94.69 116 GLN A C 1
ATOM 909 O O . GLN A 1 116 ? -21.016 -7.075 37.004 1.00 94.69 116 GLN A O 1
ATOM 914 N N . VAL A 1 117 ? -19.168 -7.161 35.726 1.00 94.69 117 VAL A N 1
ATOM 915 C CA . VAL A 1 117 ? -18.224 -6.966 36.837 1.00 94.69 117 VAL A CA 1
ATOM 916 C C . VAL A 1 117 ? -18.436 -5.607 37.505 1.00 94.69 117 VAL A C 1
ATOM 918 O O . VAL A 1 117 ? -18.486 -5.532 38.732 1.00 94.69 117 VAL A O 1
ATOM 921 N N . LEU A 1 118 ? -18.637 -4.538 36.730 1.00 94.44 118 LEU A N 1
ATOM 922 C CA . LEU A 1 118 ? -18.955 -3.214 37.275 1.00 94.44 118 LEU A CA 1
ATOM 923 C C . LEU A 1 118 ? -20.273 -3.216 38.064 1.00 94.44 118 LEU A C 1
ATOM 925 O O . LEU A 1 118 ? -20.361 -2.595 39.126 1.00 94.44 118 LEU A O 1
ATOM 929 N N . GLY A 1 119 ? -21.285 -3.942 37.587 1.00 94.06 119 GLY A N 1
ATOM 930 C CA . GLY A 1 119 ? -22.542 -4.137 38.306 1.00 94.06 119 GLY A CA 1
ATOM 931 C C . GLY A 1 119 ? -22.353 -4.859 39.643 1.00 94.06 119 GLY A C 1
ATOM 932 O O . GLY A 1 119 ? -22.909 -4.433 40.658 1.00 94.06 119 GLY A O 1
ATOM 933 N N . LEU A 1 120 ? -21.536 -5.916 39.670 1.00 94.69 120 LEU A N 1
ATOM 934 C CA . LEU A 1 120 ? -21.203 -6.645 40.898 1.00 94.69 120 LEU A CA 1
ATOM 935 C C . LEU A 1 120 ? -20.414 -5.782 41.885 1.00 94.69 120 LEU A C 1
ATOM 937 O O . LEU A 1 120 ? -20.726 -5.794 43.072 1.00 94.69 120 LEU A O 1
ATOM 941 N N . LEU A 1 121 ? -19.455 -4.982 41.412 1.00 94.25 121 LEU A N 1
ATOM 942 C CA . LEU A 1 121 ? -18.691 -4.067 42.263 1.00 94.25 121 LEU A CA 1
ATOM 943 C C . LEU A 1 121 ? -19.591 -3.034 42.950 1.00 94.25 121 LEU A C 1
ATOM 945 O O . LEU A 1 121 ? -19.454 -2.807 44.150 1.00 94.25 121 LEU A O 1
ATOM 949 N N . ARG A 1 122 ? -20.564 -2.463 42.227 1.00 94.62 122 ARG A N 1
ATOM 950 C CA . ARG A 1 122 ? -21.550 -1.538 42.814 1.00 94.62 122 ARG A CA 1
ATOM 951 C C . ARG A 1 122 ? -22.410 -2.213 43.884 1.00 94.62 122 ARG A C 1
ATOM 953 O O . ARG A 1 122 ? -22.653 -1.620 44.934 1.00 94.62 122 ARG A O 1
ATOM 960 N N . LYS A 1 123 ? -22.850 -3.454 43.642 1.00 94.50 123 LYS A N 1
ATOM 9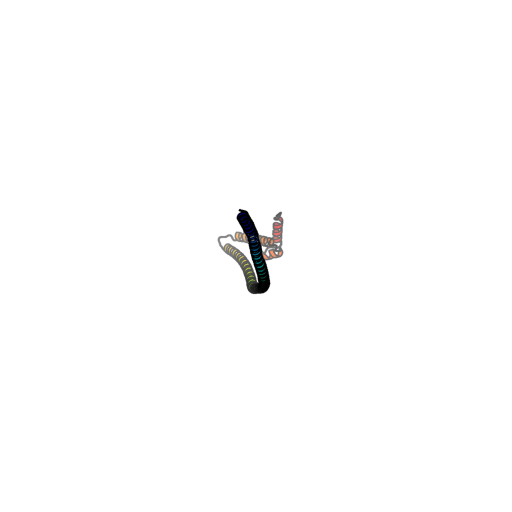61 C CA . LYS A 1 123 ? -23.600 -4.239 44.638 1.00 94.50 123 LYS A CA 1
ATOM 962 C C . LYS A 1 123 ? -22.753 -4.509 45.879 1.00 94.50 123 LYS A C 1
ATOM 964 O O . LYS A 1 123 ? -23.194 -4.194 46.982 1.00 94.50 123 LYS A O 1
ATOM 969 N N . LEU A 1 124 ? -21.521 -4.980 45.698 1.00 94.44 124 LEU A N 1
ATOM 970 C CA . LEU A 1 124 ? -20.585 -5.248 46.789 1.00 94.44 124 LEU A CA 1
ATOM 971 C C . LEU A 1 124 ? -20.316 -3.989 47.626 1.00 94.44 124 LEU A C 1
ATOM 973 O O . LEU A 1 124 ? -20.268 -4.040 48.852 1.00 94.44 124 LEU A O 1
ATOM 977 N N . GLU A 1 125 ? -20.175 -2.835 46.975 1.00 94.56 125 GLU A N 1
ATOM 978 C CA . GLU A 1 125 ? -19.994 -1.563 47.666 1.00 94.56 125 GLU A CA 1
ATOM 979 C C . GLU A 1 125 ? -21.231 -1.164 48.483 1.00 94.56 125 GLU A C 1
ATOM 981 O O . GLU A 1 125 ? -21.094 -0.718 49.626 1.00 94.56 125 GLU A O 1
ATOM 986 N N . SER A 1 126 ? -22.434 -1.382 47.944 1.00 93.56 126 SER A N 1
ATOM 987 C CA . SER A 1 126 ? -23.681 -1.138 48.674 1.00 93.56 126 SER A CA 1
ATOM 988 C C . SER A 1 126 ? -23.832 -2.053 49.898 1.00 93.56 126 SER A C 1
ATOM 990 O O . SER A 1 126 ? -24.145 -1.569 50.988 1.00 93.56 126 SER A O 1
ATOM 992 N N . GLU A 1 127 ? -23.507 -3.342 49.763 1.00 93.81 127 GLU A N 1
ATOM 993 C CA . GLU A 1 127 ? -23.534 -4.318 50.857 1.00 93.81 127 GLU A CA 1
ATOM 994 C C . GLU A 1 127 ? -22.481 -3.996 51.919 1.00 93.81 127 GLU A C 1
ATOM 996 O O . GLU A 1 127 ? -22.789 -3.977 53.110 1.00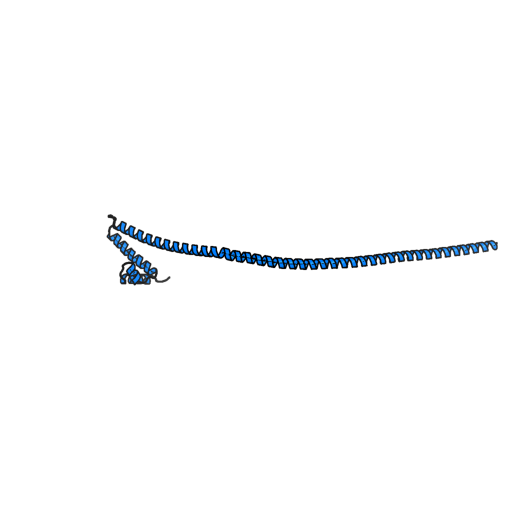 93.81 127 GLU A O 1
ATOM 1001 N N . ARG A 1 128 ? -21.256 -3.644 51.508 1.00 94.12 128 ARG A N 1
ATOM 1002 C CA . ARG A 1 128 ? -20.193 -3.191 52.418 1.00 94.12 128 ARG A CA 1
ATOM 1003 C C . ARG A 1 128 ? -20.640 -1.977 53.228 1.00 94.12 128 ARG A C 1
ATOM 1005 O O . ARG A 1 128 ? -20.376 -1.904 54.427 1.00 94.12 128 ARG A O 1
ATOM 1012 N N . ASN A 1 129 ? -21.297 -1.012 52.590 1.00 91.88 129 ASN A N 1
ATOM 1013 C CA . ASN A 1 129 ? -21.787 0.182 53.274 1.00 91.88 129 ASN A CA 1
ATOM 1014 C C . ASN A 1 129 ? -22.903 -0.160 54.273 1.00 91.88 129 ASN A C 1
ATOM 1016 O O . ASN A 1 129 ? -22.923 0.394 55.372 1.00 91.88 129 ASN A O 1
ATOM 1020 N N . LEU A 1 130 ? -23.787 -1.102 53.938 1.00 92.69 130 LEU A N 1
ATOM 1021 C CA . LEU A 1 130 ? -24.825 -1.588 54.848 1.00 92.69 130 LEU A CA 1
ATOM 1022 C C . LEU A 1 130 ? -24.228 -2.346 56.043 1.00 92.69 130 LEU A C 1
ATOM 1024 O O . LEU A 1 130 ? -24.589 -2.064 57.184 1.00 92.69 130 LEU A O 1
ATOM 1028 N N . LEU A 1 131 ? -23.256 -3.228 55.802 1.00 93.50 131 LEU A N 1
ATOM 1029 C CA . LEU A 1 131 ? -22.526 -3.932 56.859 1.00 93.50 131 LEU A CA 1
ATOM 1030 C C . LEU A 1 131 ? -21.816 -2.956 57.798 1.00 93.50 131 LEU A C 1
ATOM 1032 O O . LEU A 1 131 ? -21.924 -3.108 59.009 1.00 93.50 131 LEU A O 1
ATOM 1036 N N . ARG A 1 132 ? -21.164 -1.910 57.274 1.00 92.75 132 ARG A N 1
ATOM 1037 C CA . ARG A 1 132 ? -20.554 -0.855 58.105 1.00 92.75 132 ARG A CA 1
ATOM 1038 C C . ARG A 1 132 ? -21.574 -0.163 59.010 1.00 92.75 132 ARG A C 1
ATOM 1040 O O . ARG A 1 132 ? -21.281 0.058 60.180 1.00 92.75 132 ARG A O 1
ATOM 1047 N N . LYS A 1 133 ? -22.772 0.147 58.498 1.00 91.19 133 LYS A N 1
ATOM 1048 C CA . LYS A 1 133 ? -23.856 0.743 59.303 1.00 91.19 133 LYS A CA 1
ATOM 1049 C C . LYS A 1 133 ? -24.333 -0.205 60.406 1.00 91.19 133 LYS A C 1
ATOM 1051 O O . LYS A 1 133 ? -24.506 0.223 61.545 1.00 91.19 133 LYS A O 1
ATOM 1056 N N . LEU A 1 134 ? -24.526 -1.486 60.086 1.00 90.38 134 LEU A N 1
ATOM 1057 C CA . LEU A 1 134 ? -24.936 -2.496 61.067 1.00 90.38 134 LEU A CA 1
ATOM 1058 C C . LEU A 1 134 ? -23.874 -2.710 62.147 1.00 90.38 134 LEU A C 1
ATOM 1060 O O . LEU A 1 134 ? -24.219 -2.791 63.322 1.00 90.38 134 LEU A O 1
ATOM 1064 N N . LEU A 1 135 ? -22.599 -2.746 61.763 1.00 91.38 135 LEU A N 1
ATOM 1065 C CA . LEU A 1 135 ? -21.480 -2.923 62.685 1.00 91.38 135 LEU A CA 1
ATOM 1066 C C . LEU A 1 135 ? -21.368 -1.724 63.638 1.00 91.38 135 LEU A C 1
ATOM 1068 O O . LEU A 1 135 ? -21.320 -1.918 64.846 1.00 91.38 135 LEU A O 1
ATOM 1072 N N . ALA A 1 136 ? -21.486 -0.494 63.125 1.00 86.19 136 ALA A N 1
ATOM 1073 C CA . ALA A 1 136 ? -21.533 0.710 63.957 1.00 86.19 136 ALA A CA 1
ATOM 1074 C C . ALA A 1 136 ? -22.721 0.710 64.942 1.00 86.19 136 ALA A C 1
ATOM 1076 O O . ALA A 1 136 ? -22.596 1.174 66.077 1.00 86.19 136 ALA A O 1
ATOM 1077 N N . ARG A 1 137 ? -23.883 0.182 64.533 1.00 84.44 137 ARG A N 1
ATOM 1078 C CA . ARG A 1 137 ? -25.046 0.020 65.420 1.00 84.44 137 ARG A CA 1
ATOM 1079 C C . ARG A 1 137 ? -24.808 -1.049 66.485 1.00 84.44 137 ARG A C 1
ATOM 1081 O O . ARG A 1 137 ? -25.147 -0.820 67.642 1.00 84.44 137 ARG A O 1
ATOM 1088 N N . ALA A 1 138 ? -24.225 -2.185 66.111 1.00 85.50 138 ALA A N 1
ATOM 1089 C CA . ALA A 1 138 ? -23.881 -3.254 67.041 1.00 85.50 138 ALA A CA 1
ATOM 1090 C C . ALA A 1 138 ? -22.846 -2.785 68.075 1.00 85.50 138 ALA A C 1
ATOM 1092 O O . ALA A 1 138 ? -23.040 -3.012 69.262 1.00 85.50 138 ALA A O 1
ATOM 1093 N N . GLU A 1 139 ? -21.811 -2.050 67.655 1.00 84.94 139 GLU A N 1
ATOM 1094 C CA . GLU A 1 139 ? -20.835 -1.432 68.563 1.00 84.94 139 GLU A CA 1
ATOM 1095 C C . GLU A 1 139 ? -21.501 -0.486 69.568 1.00 84.94 139 GLU A C 1
ATOM 1097 O O . GLU A 1 139 ? -21.181 -0.532 70.754 1.00 84.94 139 GLU A O 1
ATOM 1102 N N . MET A 1 140 ? -22.459 0.339 69.129 1.00 77.19 140 MET A N 1
ATOM 1103 C CA . MET A 1 140 ? -23.231 1.197 70.038 1.00 77.19 140 MET A CA 1
ATOM 1104 C C . MET A 1 140 ? -24.064 0.392 71.037 1.00 77.19 140 MET A C 1
ATOM 1106 O O . MET A 1 140 ? -24.099 0.739 72.212 1.00 77.19 140 MET A O 1
ATOM 1110 N N . MET A 1 141 ? -24.708 -0.692 70.597 1.00 77.88 141 MET A N 1
ATOM 1111 C CA . MET A 1 141 ? -25.465 -1.569 71.495 1.00 77.88 141 MET A CA 1
ATOM 1112 C C . MET A 1 141 ? -24.558 -2.276 72.506 1.00 77.88 141 MET A C 1
ATOM 1114 O O . MET A 1 141 ? -24.912 -2.357 73.677 1.00 77.88 141 MET A O 1
ATOM 1118 N N . CYS A 1 142 ? -23.378 -2.738 72.086 1.00 79.56 142 CYS A N 1
ATOM 1119 C CA . CYS A 1 142 ? -22.391 -3.323 72.991 1.00 79.56 142 CYS A CA 1
ATOM 1120 C C . CYS A 1 142 ? -21.905 -2.302 74.026 1.00 79.56 142 CYS A C 1
ATOM 1122 O O . CYS A 1 142 ? -21.831 -2.639 75.200 1.00 79.56 142 CYS A O 1
ATOM 1124 N N . LYS A 1 143 ? -21.652 -1.046 73.624 1.00 76.25 143 LYS A N 1
ATOM 1125 C CA . LYS A 1 143 ? -21.329 0.045 74.561 1.00 76.25 143 LYS A CA 1
ATOM 1126 C C . LYS A 1 143 ? -22.476 0.358 75.527 1.00 76.25 143 LYS A C 1
ATOM 1128 O O . LYS A 1 143 ? -22.215 0.645 76.685 1.00 76.25 143 LYS A O 1
ATOM 1133 N N . ALA A 1 144 ? -23.731 0.288 75.076 1.00 65.75 144 ALA A N 1
ATOM 1134 C CA . ALA A 1 144 ? -24.909 0.509 75.924 1.00 65.75 144 ALA A CA 1
ATOM 1135 C C . ALA A 1 144 ? -25.105 -0.580 76.994 1.00 65.75 144 ALA A C 1
ATOM 1137 O O . ALA A 1 144 ? -25.728 -0.328 78.021 1.00 65.75 144 ALA A O 1
ATOM 1138 N N . LEU A 1 145 ? -24.622 -1.795 76.719 1.00 67.12 145 LEU A N 1
ATOM 1139 C CA . LEU A 1 145 ? -24.693 -2.953 77.613 1.00 67.12 145 LEU A CA 1
ATOM 1140 C C . LEU A 1 145 ? -23.448 -3.098 78.504 1.00 67.12 145 LEU A C 1
ATOM 1142 O O . LEU A 1 145 ? -23.429 -3.965 79.374 1.00 67.12 145 LEU A O 1
ATOM 1146 N N . ASP A 1 146 ? -22.416 -2.280 78.291 1.00 66.56 146 ASP A N 1
ATOM 1147 C CA . ASP A 1 146 ? -21.205 -2.267 79.106 1.00 66.56 146 ASP A CA 1
ATOM 1148 C C . ASP A 1 146 ? -21.487 -1.498 80.412 1.00 66.56 146 ASP A C 1
ATOM 1150 O O . ASP A 1 146 ? -21.689 -0.284 80.402 1.00 66.56 146 ASP A O 1
ATOM 1154 N N . GLU A 1 147 ? -21.519 -2.200 81.554 1.00 57.03 147 GLU A N 1
ATOM 1155 C CA . GLU A 1 147 ? -21.915 -1.690 82.888 1.00 57.03 147 GLU A CA 1
ATOM 1156 C C . GLU A 1 147 ? -21.105 -0.474 83.389 1.00 57.03 147 GLU A C 1
ATOM 1158 O O . GLU A 1 147 ? -21.448 0.133 84.404 1.00 57.03 147 GLU A O 1
ATOM 1163 N N . LYS A 1 148 ? -20.022 -0.104 82.699 1.00 57.31 148 LYS A N 1
ATOM 1164 C CA . LYS A 1 148 ? -19.151 1.029 83.041 1.00 57.31 148 LYS A CA 1
ATOM 1165 C C . LYS A 1 148 ? -19.486 2.334 82.311 1.00 57.31 148 LYS A C 1
ATOM 1167 O O . LYS A 1 148 ? -18.896 3.355 82.660 1.00 57.31 148 LYS A O 1
ATOM 1172 N N . ALA A 1 149 ? -20.391 2.328 81.331 1.00 55.84 149 ALA A N 1
ATOM 1173 C CA . ALA A 1 149 ? -20.796 3.530 80.601 1.00 55.84 149 ALA A CA 1
ATOM 1174 C C . ALA A 1 149 ? -22.180 4.021 81.077 1.00 55.84 149 ALA A C 1
ATOM 1176 O O . ALA A 1 149 ? -23.134 3.239 81.083 1.00 55.84 149 ALA A O 1
ATOM 1177 N N . PRO A 1 150 ? -22.342 5.297 81.481 1.00 60.59 150 PRO A N 1
ATOM 1178 C CA . PRO A 1 150 ? -23.644 5.814 81.885 1.00 60.59 150 PRO A CA 1
ATOM 1179 C C . PRO A 1 150 ? -24.598 5.826 80.682 1.00 60.59 150 PRO A C 1
ATOM 1181 O O . PRO A 1 150 ? -24.356 6.485 79.673 1.00 60.59 150 PRO A O 1
ATOM 1184 N N . PHE A 1 151 ? -25.713 5.105 80.804 1.00 58.47 151 PHE A N 1
ATOM 1185 C CA . PHE A 1 151 ? -26.739 4.933 79.765 1.00 58.47 151 PHE A CA 1
ATOM 1186 C C . PHE A 1 151 ? -27.239 6.261 79.156 1.00 58.47 151 PHE A C 1
ATOM 1188 O O . PHE A 1 151 ? -27.607 6.318 77.983 1.00 58.47 151 PHE A O 1
ATOM 1195 N N . GLU A 1 152 ? -27.207 7.354 79.923 1.00 64.38 152 GLU A N 1
ATOM 1196 C CA . GLU A 1 152 ? -27.556 8.704 79.461 1.00 64.38 152 GLU A CA 1
ATOM 1197 C C . GLU A 1 152 ? -26.635 9.246 78.360 1.00 64.38 152 GLU A C 1
ATOM 1199 O O . GLU A 1 152 ? -27.124 9.902 77.439 1.00 64.38 152 GLU A O 1
ATOM 1204 N N . GLU A 1 153 ? -25.339 8.939 78.413 1.00 64.38 153 GLU A N 1
ATOM 1205 C CA . GLU A 1 153 ? -24.345 9.401 77.436 1.00 64.38 153 GLU A CA 1
ATOM 1206 C C . GLU A 1 153 ? -24.468 8.625 76.114 1.00 64.38 153 GLU A C 1
ATOM 1208 O O . GLU A 1 153 ? -24.385 9.184 75.023 1.00 64.38 153 GLU A O 1
ATOM 1213 N N . VAL A 1 154 ? -24.824 7.340 76.185 1.00 60.03 154 VAL A N 1
ATOM 1214 C CA . VAL A 1 154 ? -25.112 6.538 74.986 1.00 60.03 154 VAL A CA 1
ATOM 1215 C C . VAL A 1 154 ? -26.420 6.985 74.317 1.00 60.03 154 VAL A C 1
ATOM 1217 O O . VAL A 1 154 ? -26.521 7.031 73.089 1.00 60.03 154 VAL A O 1
ATOM 1220 N N . MET A 1 155 ? -27.426 7.382 75.103 1.00 64.69 155 MET A N 1
ATOM 1221 C CA . MET A 1 155 ? -28.705 7.884 74.584 1.00 64.69 155 MET A CA 1
ATOM 1222 C C . MET A 1 155 ? -28.629 9.315 74.029 1.00 64.69 155 MET A C 1
ATOM 1224 O O . MET A 1 155 ? -29.473 9.687 73.200 1.00 64.69 155 MET A O 1
ATOM 1228 N N . SER A 1 156 ? -27.665 10.133 74.463 1.00 71.81 156 SER A N 1
ATOM 1229 C CA . SER A 1 156 ? -27.387 11.435 73.844 1.00 71.81 156 SER A CA 1
ATOM 1230 C C . SER A 1 156 ? -26.657 11.257 72.510 1.00 71.81 156 SER A C 1
ATOM 1232 O O . SER A 1 156 ? -27.123 11.804 71.510 1.00 71.81 156 SER A O 1
ATOM 1234 N N . GLU A 1 157 ? -25.638 10.392 72.444 1.00 68.75 157 GLU A N 1
ATOM 1235 C CA . GLU A 1 157 ? -24.944 10.054 71.191 1.00 68.75 157 GLU A CA 1
ATOM 1236 C C . GLU A 1 157 ? -25.886 9.421 70.152 1.00 68.75 157 GLU A C 1
ATOM 1238 O O . GLU A 1 157 ? -25.822 9.742 68.962 1.00 68.75 157 GLU A O 1
ATOM 1243 N N . MET A 1 158 ? -26.803 8.541 70.575 1.00 65.81 158 MET A N 1
ATOM 1244 C CA . MET A 1 158 ? -27.800 7.951 69.673 1.00 65.81 158 MET A CA 1
ATOM 1245 C C . MET A 1 158 ? -28.769 8.994 69.108 1.00 65.81 158 MET A C 1
ATOM 1247 O O . MET A 1 158 ? -29.144 8.910 67.936 1.00 65.81 158 MET A O 1
ATOM 1251 N N . ARG A 1 159 ? -29.175 9.984 69.912 1.00 72.44 159 ARG A N 1
ATOM 1252 C CA . ARG A 1 159 ? -30.013 11.090 69.431 1.00 72.44 159 ARG A CA 1
ATOM 1253 C C . ARG A 1 159 ? -29.240 11.983 68.473 1.00 72.44 159 ARG A C 1
ATOM 1255 O O . ARG A 1 159 ? -29.754 12.288 67.402 1.00 72.44 159 ARG A O 1
ATOM 1262 N N . GLU A 1 160 ? -28.004 12.338 68.800 1.00 78.62 160 GLU A N 1
ATOM 1263 C CA . GLU A 1 160 ? -27.156 13.150 67.928 1.00 78.62 160 GLU A CA 1
ATOM 1264 C C . GLU A 1 160 ? -26.935 12.480 66.564 1.00 78.62 160 GLU A C 1
ATOM 1266 O O . GLU A 1 160 ? -27.102 13.129 65.529 1.00 78.62 160 GLU A O 1
ATOM 1271 N N . LYS A 1 161 ? -26.710 11.158 66.544 1.00 78.44 161 LYS A N 1
ATOM 1272 C CA . LYS A 1 161 ? -26.585 10.386 65.299 1.00 78.44 161 LYS A CA 1
ATOM 1273 C C . LYS A 1 161 ? -27.850 10.383 64.443 1.00 78.44 161 LYS A C 1
ATOM 1275 O O . LYS A 1 161 ? -27.749 10.517 63.225 1.00 78.44 161 LYS A O 1
ATOM 1280 N N . LYS A 1 162 ? -29.042 10.309 65.049 1.00 81.88 162 LYS A N 1
ATOM 1281 C CA . LYS A 1 162 ? -30.305 10.487 64.306 1.00 81.88 162 LYS A CA 1
ATOM 1282 C C . LYS A 1 162 ? -30.331 11.853 63.607 1.00 81.88 162 LYS A C 1
ATOM 1284 O O . LYS A 1 162 ? -30.626 11.943 62.418 1.00 81.88 162 LYS A O 1
ATOM 1289 N N . TYR A 1 163 ? -29.952 12.928 64.296 1.00 80.25 163 TYR A N 1
ATOM 1290 C CA . TYR A 1 163 ? -29.939 14.263 63.691 1.00 80.25 163 TYR A CA 1
ATOM 1291 C C . TYR A 1 163 ? -28.860 14.426 62.601 1.00 80.25 163 TYR A C 1
ATOM 1293 O O . TYR A 1 163 ? -29.111 15.106 61.601 1.00 80.25 163 TYR A O 1
ATOM 1301 N N . THR A 1 164 ? -27.689 13.788 62.727 1.00 81.62 164 THR A N 1
ATOM 1302 C CA . THR A 1 164 ? -26.666 13.793 61.662 1.00 81.62 164 THR A CA 1
ATOM 1303 C C . THR A 1 164 ? -27.083 12.972 60.445 1.00 81.62 164 THR A C 1
ATOM 1305 O O . THR A 1 164 ? -26.891 13.422 59.313 1.00 81.62 164 THR A O 1
ATOM 1308 N N . ASP A 1 165 ? -27.713 11.816 60.656 1.00 81.00 165 ASP A N 1
ATOM 1309 C CA . ASP A 1 165 ? -28.203 10.958 59.577 1.00 81.00 165 ASP A CA 1
ATOM 1310 C C . ASP A 1 165 ? -29.326 11.656 58.800 1.00 81.00 165 ASP A C 1
ATOM 1312 O O . ASP A 1 165 ? -29.279 11.705 57.568 1.00 81.00 165 ASP A O 1
ATOM 1316 N N . ALA A 1 166 ? -30.256 12.318 59.498 1.00 81.94 166 ALA A N 1
ATOM 1317 C CA . ALA A 1 166 ? -31.290 13.143 58.875 1.00 81.94 166 ALA A CA 1
ATOM 1318 C C . ALA A 1 166 ? -30.700 14.287 58.030 1.00 81.94 166 ALA A C 1
ATOM 1320 O O . ALA A 1 166 ? -31.146 14.516 56.904 1.00 81.94 166 ALA A O 1
ATOM 1321 N N . ARG A 1 167 ? -29.654 14.974 58.516 1.00 80.69 167 ARG A N 1
ATOM 1322 C CA . ARG A 1 167 ? -28.942 16.004 57.733 1.00 80.69 167 ARG A CA 1
ATOM 1323 C C . ARG A 1 167 ? -28.279 15.424 56.484 1.00 80.69 167 ARG A C 1
ATOM 1325 O O . ARG A 1 167 ? -28.354 16.038 55.423 1.00 80.69 167 ARG A O 1
ATOM 1332 N N . SER A 1 168 ? -27.672 14.242 56.587 1.00 82.69 168 SER A N 1
ATOM 1333 C CA . SER A 1 168 ? -27.025 13.579 55.449 1.00 82.69 168 SER A CA 1
ATOM 1334 C C . SER A 1 168 ? -28.028 13.162 54.364 1.00 82.69 168 SER A C 1
ATOM 1336 O O . SER A 1 168 ? -27.774 13.366 53.178 1.00 82.69 168 SER A O 1
ATOM 1338 N N . LEU A 1 169 ? -29.201 12.653 54.759 1.00 81.44 169 LEU A N 1
ATOM 1339 C CA . LEU A 1 169 ? -30.260 12.235 53.839 1.00 81.44 169 LEU A CA 1
ATOM 1340 C C . LEU A 1 169 ? -30.928 13.428 53.146 1.00 81.44 169 LEU A C 1
ATOM 1342 O O . LEU A 1 169 ? -31.253 13.336 51.960 1.00 81.44 169 LEU A O 1
ATOM 1346 N N . LEU A 1 170 ? -31.084 14.552 53.855 1.00 81.62 170 LEU A N 1
ATOM 1347 C CA . LEU A 1 170 ? -31.550 15.814 53.272 1.00 81.62 170 LEU A CA 1
ATOM 1348 C C . LEU A 1 170 ? -30.530 16.394 52.279 1.00 81.62 170 LEU A C 1
ATOM 1350 O O . LEU A 1 170 ? -30.921 16.835 51.202 1.00 81.62 170 LEU A O 1
ATOM 1354 N N . ALA A 1 171 ? -29.229 16.340 52.588 1.00 81.94 171 ALA A N 1
ATOM 1355 C CA . ALA A 1 171 ? -28.167 16.794 51.681 1.00 81.94 171 ALA A CA 1
ATOM 1356 C C . ALA A 1 171 ? -28.085 15.964 50.385 1.00 81.94 171 ALA A C 1
ATOM 1358 O O . ALA A 1 171 ? -27.692 16.474 49.341 1.00 81.94 171 ALA A O 1
ATOM 1359 N N . GLN A 1 172 ? -28.510 14.698 50.431 1.00 82.19 172 GLN A N 1
ATOM 1360 C CA . GLN A 1 172 ? -28.647 13.825 49.260 1.00 82.19 172 GLN A CA 1
ATOM 1361 C C . GLN A 1 172 ? -29.905 14.121 48.416 1.00 82.19 172 GLN A C 1
ATOM 1363 O O . GLN A 1 172 ? -30.151 13.430 47.430 1.00 82.19 172 GLN A O 1
ATOM 1368 N N . GLY A 1 173 ? -30.707 15.129 48.784 1.00 82.50 173 GLY A N 1
ATOM 1369 C CA . GLY A 1 173 ? -31.887 15.563 48.031 1.00 82.50 173 GLY A CA 1
ATOM 1370 C C . GLY A 1 173 ? -33.162 14.762 48.310 1.00 82.50 173 GLY A C 1
ATOM 1371 O O . GLY A 1 173 ? -34.120 14.858 47.543 1.00 82.50 173 GLY A O 1
ATOM 1372 N N . ASN A 1 174 ? -33.210 13.964 49.385 1.00 85.94 174 ASN A N 1
ATOM 1373 C CA . ASN A 1 174 ? -34.436 13.255 49.765 1.00 85.94 174 ASN A CA 1
ATOM 1374 C C . ASN A 1 174 ? -35.490 14.221 50.332 1.00 85.94 174 ASN A C 1
ATOM 1376 O O . ASN A 1 174 ? -35.169 15.201 51.005 1.00 85.94 174 ASN A O 1
ATOM 1380 N N . SER A 1 175 ? -36.771 13.925 50.092 1.00 85.75 175 SER A N 1
ATOM 1381 C CA . SER A 1 175 ? -37.875 14.741 50.598 1.00 85.75 175 SER A CA 1
ATOM 1382 C C . SER A 1 175 ? -38.029 14.611 52.118 1.00 85.75 175 SER A C 1
ATOM 1384 O O . SER A 1 175 ? -37.885 13.533 52.692 1.00 85.75 175 SER A O 1
ATOM 1386 N N . VAL A 1 176 ? -38.381 15.721 52.770 1.00 84.19 176 VAL A N 1
ATOM 1387 C CA . VAL A 1 176 ? -38.626 15.824 54.220 1.00 84.19 176 VAL A CA 1
ATOM 1388 C C . VAL A 1 176 ? -39.488 14.686 54.803 1.00 84.19 176 VAL A C 1
ATOM 1390 O O . VAL A 1 176 ? -39.057 14.101 55.796 1.00 84.19 176 VAL A O 1
ATOM 1393 N N . PRO A 1 177 ? -40.653 14.316 54.227 1.00 84.50 177 PRO A N 1
ATOM 1394 C CA . PRO A 1 177 ? -41.468 13.234 54.784 1.00 84.50 177 PRO A CA 1
ATOM 1395 C C . PRO A 1 177 ? -40.782 11.864 54.688 1.00 84.50 177 PRO A C 1
ATOM 1397 O O . PRO A 1 177 ? -40.938 11.036 55.580 1.00 84.50 177 PRO A O 1
ATOM 1400 N N . LYS A 1 178 ? -39.967 11.627 53.651 1.00 83.25 178 LYS A N 1
ATOM 1401 C CA . LYS A 1 178 ? -39.219 10.373 53.497 1.00 83.25 178 LYS A CA 1
ATOM 1402 C C . LYS A 1 178 ? -38.125 10.248 54.561 1.00 83.25 178 LYS A C 1
ATOM 1404 O O . LYS A 1 178 ? -37.992 9.197 55.175 1.00 83.25 178 LYS A O 1
ATOM 1409 N N . VAL A 1 179 ? -37.400 11.335 54.826 1.00 83.00 179 VAL A N 1
ATOM 1410 C CA . VAL A 1 179 ? -36.346 11.369 55.854 1.00 83.00 179 VAL A CA 1
ATOM 1411 C C . VAL A 1 179 ? -36.925 11.237 57.270 1.00 83.00 179 VAL A C 1
ATOM 1413 O O . VAL A 1 179 ? -36.333 10.558 58.103 1.00 83.00 179 VAL A O 1
ATOM 1416 N N . ALA A 1 180 ? -38.093 11.831 57.540 1.00 83.00 180 ALA A N 1
ATOM 1417 C CA . ALA A 1 180 ? -38.774 11.725 58.836 1.00 83.00 180 ALA A CA 1
ATOM 1418 C C . ALA A 1 180 ? -39.143 10.274 59.190 1.00 83.00 180 ALA A C 1
ATOM 1420 O O . ALA A 1 180 ? -38.888 9.824 60.306 1.00 83.00 180 ALA A O 1
ATOM 1421 N N . VAL A 1 181 ? -39.662 9.523 58.214 1.00 85.75 181 VAL A N 1
ATOM 1422 C CA . VAL A 1 181 ? -39.989 8.098 58.383 1.00 85.75 181 VAL A CA 1
ATOM 1423 C C . VAL A 1 181 ? -38.729 7.241 58.535 1.00 85.75 181 VAL A C 1
ATOM 1425 O O . VAL A 1 181 ? -38.714 6.304 59.326 1.00 85.75 181 VAL A O 1
ATOM 1428 N N . GLU A 1 182 ? -37.661 7.554 57.799 1.00 79.75 182 GLU A N 1
ATOM 1429 C CA . GLU A 1 182 ? -36.443 6.734 57.759 1.00 79.75 182 GLU A CA 1
ATOM 1430 C C . GLU A 1 182 ? -35.575 6.867 59.023 1.00 79.75 182 GLU A C 1
ATOM 1432 O O . GLU A 1 182 ? -34.908 5.913 59.421 1.00 79.75 182 GLU A O 1
ATOM 1437 N N . VAL A 1 183 ? -35.608 8.031 59.678 1.00 83.06 183 VAL A N 1
ATOM 1438 C CA . VAL A 1 183 ? -34.789 8.332 60.868 1.00 83.06 183 VAL A CA 1
ATOM 1439 C C . VAL A 1 183 ? -35.606 8.324 62.170 1.00 83.06 183 VAL A C 1
ATOM 1441 O O . VAL A 1 183 ? -35.041 8.447 63.261 1.00 83.06 183 VAL A O 1
ATOM 1444 N N . ASP A 1 184 ? -36.923 8.111 62.073 1.00 84.75 184 ASP A N 1
ATOM 1445 C CA . ASP A 1 184 ? -37.848 8.094 63.212 1.00 84.75 184 ASP A CA 1
ATOM 1446 C C . ASP A 1 184 ? -37.775 9.419 64.000 1.00 84.75 184 ASP A C 1
ATOM 1448 O O . ASP A 1 184 ? -37.452 9.462 65.192 1.00 84.75 184 ASP A O 1
ATOM 1452 N N . LEU A 1 185 ? -37.988 10.518 63.265 1.00 83.88 185 LEU A N 1
ATOM 1453 C CA . LEU A 1 185 ? -38.071 11.900 63.751 1.00 83.88 185 LEU A CA 1
ATOM 1454 C C . LEU A 1 185 ? -39.387 12.524 63.277 1.00 83.88 185 LEU A C 1
ATOM 1456 O O . LEU A 1 185 ? -39.922 12.149 62.232 1.00 83.88 185 LEU A O 1
ATOM 1460 N N . SER A 1 186 ? -39.906 13.513 64.005 1.00 86.88 186 SER A N 1
ATOM 1461 C CA . SER A 1 186 ? -41.115 14.208 63.558 1.00 86.88 186 SER A CA 1
ATOM 1462 C C . SER A 1 186 ? -40.839 15.049 62.306 1.00 86.88 186 SER A C 1
ATOM 1464 O O . SER A 1 186 ? -39.762 15.627 62.139 1.00 86.88 186 SER A O 1
ATOM 1466 N N . GLU A 1 187 ? -41.833 15.188 61.422 1.00 81.44 187 GLU A N 1
ATOM 1467 C CA . GLU A 1 187 ? -41.683 16.037 60.231 1.00 81.44 187 GLU A CA 1
ATOM 1468 C C . GLU A 1 187 ? -41.312 17.485 60.585 1.00 81.44 187 GLU A C 1
ATOM 1470 O O . GLU A 1 187 ? -40.592 18.138 59.831 1.00 81.44 187 GLU A O 1
ATOM 1475 N N . ALA A 1 188 ? -41.778 17.991 61.730 1.00 80.88 188 ALA A N 1
ATOM 1476 C CA . ALA A 1 188 ? -41.458 19.333 62.207 1.00 80.88 188 ALA A CA 1
ATOM 1477 C C . ALA A 1 188 ? -39.962 19.489 62.529 1.00 80.88 188 ALA A C 1
ATOM 1479 O O . ALA A 1 188 ? -39.352 20.485 62.140 1.00 80.88 188 ALA A O 1
ATOM 1480 N N . GLU A 1 189 ? -39.349 18.489 63.165 1.00 77.19 189 GLU A N 1
ATOM 1481 C CA . GLU A 1 189 ? -37.911 18.481 63.460 1.00 77.19 189 GLU A CA 1
ATOM 1482 C C . GLU A 1 189 ? -37.073 18.394 62.183 1.00 77.19 189 GLU A C 1
ATOM 1484 O O . GLU A 1 189 ? -36.100 19.131 62.026 1.00 77.19 189 GLU A O 1
ATOM 1489 N N . VAL A 1 190 ? -37.476 17.559 61.222 1.00 80.06 190 VAL A N 1
ATOM 1490 C CA . VAL A 1 190 ? -36.769 17.437 59.937 1.00 80.06 190 VAL A CA 1
ATOM 1491 C C . VAL A 1 190 ? -36.896 18.721 59.105 1.00 80.06 190 VAL A C 1
ATOM 1493 O O . VAL A 1 190 ? -35.920 19.144 58.482 1.00 80.06 190 VAL A O 1
ATOM 1496 N N . ARG A 1 191 ? -38.050 19.408 59.140 1.00 82.69 191 ARG A N 1
ATOM 1497 C CA . ARG A 1 191 ? -38.217 20.741 58.522 1.00 82.69 191 ARG A CA 1
ATOM 1498 C C . ARG A 1 191 ? -37.327 21.794 59.173 1.00 82.69 191 ARG A C 1
ATOM 1500 O O . ARG A 1 191 ? -36.762 22.617 58.456 1.00 82.69 191 ARG A O 1
ATOM 1507 N N . LEU A 1 192 ? -37.169 21.761 60.496 1.00 80.19 192 LEU A N 1
ATOM 1508 C CA . LEU A 1 192 ? -36.253 22.657 61.207 1.00 80.19 192 LEU A CA 1
ATOM 1509 C C . LEU A 1 192 ? -34.797 22.404 60.798 1.00 80.19 192 LEU A C 1
ATOM 1511 O O . LEU A 1 192 ? -34.074 23.357 60.521 1.00 80.19 192 LEU A O 1
ATOM 1515 N N . LEU A 1 193 ? -34.374 21.143 60.669 1.00 80.38 193 LEU A N 1
ATOM 1516 C CA . LEU A 1 193 ? -33.029 20.799 60.187 1.00 80.38 193 LEU A CA 1
ATOM 1517 C C . LEU A 1 193 ? -32.796 21.249 58.742 1.00 80.38 193 LEU A C 1
ATOM 1519 O O . LEU A 1 193 ? -31.733 21.792 58.446 1.00 80.38 193 LEU A O 1
ATOM 1523 N N . ALA A 1 194 ? -33.785 21.068 57.863 1.00 77.81 194 ALA A N 1
ATOM 1524 C CA . ALA A 1 194 ? -33.732 21.558 56.487 1.00 77.81 194 ALA A CA 1
ATOM 1525 C C . ALA A 1 194 ? -33.654 23.096 56.434 1.00 77.81 194 ALA A C 1
ATOM 1527 O O . ALA A 1 194 ? -32.864 23.646 55.669 1.00 77.81 194 ALA A O 1
ATOM 1528 N N . GLY A 1 195 ? -34.414 23.792 57.287 1.00 76.56 195 GLY A N 1
ATOM 1529 C CA . GLY A 1 195 ? -34.381 25.252 57.417 1.00 76.56 195 GLY A CA 1
ATOM 1530 C C . GLY A 1 195 ? -33.043 25.781 57.940 1.00 76.56 195 GLY A C 1
ATOM 1531 O O . GLY A 1 195 ? -32.509 26.749 57.402 1.00 76.56 195 GLY A O 1
ATOM 1532 N N . ILE A 1 196 ? -32.453 25.109 58.934 1.00 73.62 196 ILE A N 1
ATOM 1533 C CA . ILE A 1 196 ? -31.124 25.441 59.467 1.00 73.62 196 ILE A CA 1
ATOM 1534 C C . ILE A 1 196 ? -30.049 25.200 58.397 1.00 73.62 196 ILE A C 1
ATOM 1536 O O . ILE A 1 196 ? -29.217 26.077 58.170 1.00 73.62 196 ILE A O 1
ATOM 1540 N N . ALA A 1 197 ? -30.100 24.074 57.681 1.00 64.69 197 ALA A N 1
ATOM 1541 C CA . ALA A 1 197 ? -29.171 23.769 56.592 1.00 64.69 197 ALA A CA 1
ATOM 1542 C C . ALA A 1 197 ? -29.271 24.776 55.429 1.00 64.69 197 ALA A C 1
ATOM 1544 O O . ALA A 1 197 ? -28.246 25.221 54.920 1.00 64.69 197 ALA A O 1
ATOM 1545 N N . ALA A 1 198 ? -30.484 25.207 55.065 1.00 62.19 198 ALA A N 1
ATOM 1546 C CA . ALA A 1 198 ? -30.705 26.245 54.057 1.00 62.19 198 ALA A CA 1
ATOM 1547 C C . ALA A 1 198 ? -30.219 27.634 54.516 1.00 62.19 198 ALA A C 1
ATOM 1549 O O . ALA A 1 198 ? -29.674 28.390 53.718 1.00 62.19 198 ALA A O 1
ATOM 1550 N N . SER A 1 199 ? -30.358 27.966 55.805 1.00 58.19 199 SER A N 1
ATOM 1551 C CA . SER A 1 199 ? -29.853 29.231 56.370 1.00 58.19 199 SER A CA 1
ATOM 1552 C C . SER A 1 199 ? -28.329 29.270 56.556 1.00 58.19 199 SER A C 1
ATOM 1554 O O . SER A 1 199 ? -27.732 30.343 56.503 1.00 58.19 199 SER A O 1
ATOM 1556 N N . SER A 1 200 ? -27.697 28.103 56.732 1.00 57.06 200 SER A N 1
ATOM 1557 C CA . SER A 1 200 ? -26.240 27.932 56.807 1.00 57.06 200 SER A CA 1
ATOM 1558 C C . SER A 1 200 ? -25.577 27.913 55.424 1.00 57.06 200 SER A C 1
ATOM 1560 O O . SER A 1 200 ? -24.354 28.003 55.335 1.00 57.06 200 SER A O 1
ATOM 1562 N N . GLY A 1 201 ? -26.363 27.798 54.350 1.00 48.88 201 GLY A N 1
ATOM 1563 C CA . GLY A 1 201 ? -25.922 27.862 52.960 1.00 48.88 201 GLY A CA 1
ATOM 1564 C C . GLY A 1 201 ? -26.037 29.272 52.385 1.00 48.88 201 GLY A C 1
ATOM 1565 O O . GLY A 1 201 ? -26.804 29.498 51.452 1.00 48.88 201 GLY A O 1
ATOM 1566 N N . LYS A 1 202 ? -25.280 30.234 52.927 1.00 40.06 202 LYS A N 1
ATOM 1567 C CA . LYS A 1 202 ? -24.973 31.483 52.213 1.00 40.06 202 LYS A CA 1
ATOM 1568 C C . LYS A 1 202 ? -23.604 31.350 51.536 1.00 40.06 202 LYS A C 1
ATOM 1570 O O . LYS A 1 202 ? -22.587 31.266 52.212 1.00 40.06 202 LYS A O 1
ATOM 1575 N N . SER A 1 203 ? -23.669 31.362 50.202 1.00 37.38 203 SER A N 1
ATOM 1576 C CA . SER A 1 203 ? -22.624 31.526 49.178 1.00 37.38 203 SER A CA 1
ATOM 1577 C C . SER A 1 203 ? -21.473 30.515 49.130 1.00 37.38 203 SER A C 1
ATOM 1579 O O . SER A 1 203 ? -20.446 30.718 49.775 1.00 37.38 203 SER A O 1
ATOM 1581 N N . LEU A 1 204 ? -21.611 29.533 48.237 1.00 32.81 204 LEU A N 1
ATOM 1582 C CA . LEU A 1 204 ? -20.629 29.206 47.194 1.00 32.81 204 LEU A CA 1
ATOM 1583 C C . LEU A 1 204 ? -21.398 28.833 45.922 1.00 32.81 204 LEU A C 1
ATOM 1585 O O . LEU A 1 204 ? -22.378 28.067 46.054 1.00 32.81 204 LEU A O 1
#

Sequence (204 aa):
MMQTTLIAILLLVDAGLIYAFWQFSRRRTIEADVVSELADERRQIEDLRTSVRREIAEGQARMREVSDRVSRMAVEAEQEVKGSGSVMREEVEKVLSGFGGTLQGPLAELAARQEQVLGLLRKLESERNLLRKLLARAEMMCKALDEKAPFEEVMSEMREKKYTDARSLLAQGNSVPKVAVEVDLSEAEVRLLAGIAASSGKSL

Secondary structure (DSSP, 8-state):
-HHHHHHHHHHHHHHHHHHHHHHHHHHHHHHHHHHHHHHHHHHHHHHHHHHHHHHHHHHHHHHHHHHHHHHHHHHHHHHHHHHHHHHHHHHHHHHHHHHHHHHHHHHHHHHHHHHHHHHHHHHHHHHHHHHHHHHHHHHHHHHHT-TTS-HHHHHHHHHHHHHHHHHHHHHTT--HHHHHHHHT--HHHHHHHHHHHHHH----

Foldseek 3Di:
DVVVVVVVVVVVVVVVVVVVVVVVVVVVVVVVVVVVVVVVVVVVVVVVVVVVVVVVVVVVVVVVVVVVVVVVVVVVVVVVCVVVVVVVVVVVVVVVVVCCVVVVVVVVVVVVVVVVVVVVVVVVVVVVVVVVVVVVVVVLVVLCVPPPDDNVVSVVVLVVVLLVQLLVCVVVVDDLVVSCVVSVHDSVVSVVSNVVVVVVPDDD

pLDDT: mean 84.18, std 11.48, range [32.81, 96.62]